Protein AF-A0ABD1FPG3-F1 (afdb_monomer)

Organism: Salvia divinorum (NCBI:txid28513)

pLDDT: mean 75.7, std 15.27, range [35.25, 91.75]

Radius of gyration: 33.5 Å; Cα contacts (8 Å, |Δi|>4): 120; chains: 1; bounding box: 78×53×78 Å

Solvent-accessible surface area (backbone atoms only — not comparable to full-atom values): 12429 Å² total; per-residue (Å²): 135,83,89,64,59,47,67,64,52,34,55,54,49,53,60,51,58,77,76,40,95,82,53,55,64,69,48,33,52,52,39,21,54,24,25,49,76,69,68,38,51,78,62,17,39,56,33,24,52,76,63,73,35,54,67,61,31,47,60,72,68,44,75,78,82,74,73,96,58,96,80,64,81,77,56,83,64,72,78,63,85,58,57,71,67,54,39,52,56,50,24,52,51,26,56,75,71,66,38,58,66,66,18,48,66,48,41,49,61,55,53,52,54,53,51,52,53,50,55,49,49,61,65,66,47,73,72,79,76,79,51,72,66,61,35,50,59,39,32,49,73,73,66,52,89,56,66,59,38,59,77,69,73,41,82,71,92,61,53,72,69,55,52,53,51,14,55,51,29,46,55,50,54,52,52,51,51,53,51,53,50,50,53,44,53,50,26,55,73,72,74,43,84,74,75,86,84,72,74,77,80,79,73,75,78,75,83,125

Structure (mmCIF, N/CA/C/O backbone):
data_AF-A0ABD1FPG3-F1
#
_entry.id   AF-A0ABD1FPG3-F1
#
loop_
_atom_site.group_PDB
_atom_site.id
_atom_site.type_symbol
_atom_site.label_atom_id
_atom_site.label_alt_id
_atom_site.label_comp_id
_atom_site.label_asym_id
_atom_site.label_entity_id
_atom_site.label_seq_id
_atom_site.pdbx_PDB_ins_code
_atom_site.Cartn_x
_atom_site.Cartn_y
_atom_site.Cartn_z
_atom_site.occupancy
_atom_site.B_iso_or_equiv
_atom_site.auth_seq_id
_atom_site.auth_comp_id
_atom_site.auth_asym_id
_atom_site.auth_atom_id
_atom_site.pdbx_PDB_model_num
ATOM 1 N N . MET A 1 1 ? 31.847 -10.948 -21.955 1.00 36.38 1 MET A N 1
ATOM 2 C CA . MET A 1 1 ? 31.349 -10.793 -20.570 1.00 36.38 1 MET A CA 1
ATOM 3 C C . MET A 1 1 ? 31.929 -9.502 -20.003 1.00 36.38 1 MET A C 1
ATOM 5 O O . MET A 1 1 ? 33.033 -9.521 -19.485 1.00 36.38 1 MET A O 1
ATOM 9 N N . SER A 1 2 ? 31.265 -8.357 -20.198 1.00 46.94 2 SER A N 1
ATOM 10 C CA . SER A 1 2 ? 31.684 -7.117 -19.530 1.00 46.94 2 SER A CA 1
ATOM 11 C C . SER A 1 2 ? 31.067 -7.140 -18.138 1.00 46.94 2 SER A C 1
ATOM 13 O O . SER A 1 2 ? 29.859 -6.962 -17.997 1.00 46.94 2 SER A O 1
ATOM 15 N N . VAL A 1 3 ? 31.877 -7.434 -17.122 1.00 55.09 3 VAL A N 1
ATOM 16 C CA . VAL A 1 3 ? 31.489 -7.285 -15.714 1.00 55.09 3 VAL A CA 1
ATOM 17 C C . VAL A 1 3 ? 31.571 -5.792 -15.387 1.00 55.09 3 VAL A C 1
ATOM 19 O O . VAL A 1 3 ? 32.454 -5.331 -14.675 1.00 55.09 3 VAL A O 1
ATOM 22 N N . GLY A 1 4 ? 30.715 -5.001 -16.031 1.00 62.06 4 GLY A N 1
ATOM 23 C CA . GLY A 1 4 ? 30.597 -3.577 -15.760 1.00 62.06 4 GLY A CA 1
ATOM 24 C C . GLY A 1 4 ? 29.812 -3.398 -14.473 1.00 62.06 4 GLY A C 1
ATOM 25 O O . GLY A 1 4 ? 28.702 -3.914 -14.364 1.00 62.06 4 GLY A O 1
ATOM 26 N N . HIS A 1 5 ? 30.375 -2.692 -13.495 1.00 80.94 5 HIS A N 1
ATOM 27 C CA . HIS A 1 5 ? 29.668 -2.339 -12.268 1.00 80.94 5 HIS A CA 1
ATOM 28 C C . HIS A 1 5 ? 28.387 -1.559 -12.626 1.00 80.94 5 HIS A C 1
ATOM 30 O O . HIS A 1 5 ? 28.485 -0.410 -13.068 1.00 80.94 5 HIS A O 1
ATOM 36 N N . PRO A 1 6 ? 27.182 -2.146 -12.458 1.00 81.69 6 PRO A N 1
ATOM 37 C CA . PRO A 1 6 ? 25.946 -1.539 -12.953 1.00 81.69 6 PRO A CA 1
ATOM 38 C C . PRO A 1 6 ? 25.631 -0.222 -12.239 1.00 81.69 6 PRO A C 1
ATOM 40 O O . PRO A 1 6 ? 25.015 0.653 -12.836 1.00 81.69 6 PRO A O 1
ATOM 43 N N . ALA A 1 7 ? 26.106 -0.064 -10.998 1.00 83.81 7 ALA A N 1
ATOM 44 C CA . ALA A 1 7 ? 26.016 1.176 -10.234 1.00 83.81 7 ALA A CA 1
ATOM 45 C C . ALA A 1 7 ? 26.824 2.311 -10.880 1.00 83.81 7 ALA A C 1
ATOM 47 O O . ALA A 1 7 ? 26.274 3.369 -11.155 1.00 83.81 7 ALA A O 1
ATOM 48 N N . SER A 1 8 ? 28.100 2.075 -11.196 1.00 86.31 8 SER A N 1
ATOM 49 C CA . SER A 1 8 ? 28.964 3.076 -11.836 1.00 86.31 8 SER A CA 1
ATOM 50 C C . SER A 1 8 ? 28.477 3.438 -13.241 1.00 86.31 8 SER A C 1
ATOM 52 O O . SER A 1 8 ? 28.488 4.606 -13.622 1.00 86.31 8 SER A O 1
ATOM 54 N N . ALA A 1 9 ? 28.003 2.442 -13.999 1.00 88.62 9 ALA A N 1
ATOM 55 C CA . ALA A 1 9 ? 27.410 2.663 -15.314 1.00 88.62 9 ALA A CA 1
ATOM 56 C C . ALA A 1 9 ? 26.119 3.492 -15.230 1.00 88.62 9 ALA A C 1
ATOM 58 O O . ALA A 1 9 ? 25.920 4.379 -16.054 1.00 88.62 9 ALA A O 1
ATOM 59 N N . LEU A 1 10 ? 25.273 3.245 -14.221 1.00 89.50 10 LEU A N 1
ATOM 60 C CA . LEU A 1 10 ? 24.060 4.030 -13.998 1.00 89.50 10 LEU A CA 1
ATOM 61 C C . LEU A 1 10 ? 24.390 5.504 -13.746 1.00 89.50 10 LEU A C 1
ATOM 63 O O . LEU A 1 10 ? 23.808 6.360 -14.401 1.00 89.50 10 LEU A O 1
ATOM 67 N N . THR A 1 11 ? 25.344 5.796 -12.856 1.00 89.88 11 THR A N 1
ATOM 68 C CA . THR A 1 11 ? 25.774 7.176 -12.580 1.00 89.88 11 THR A CA 1
ATOM 69 C C . THR A 1 11 ? 26.249 7.872 -13.853 1.00 89.88 11 THR A C 1
ATOM 71 O O . THR A 1 11 ? 25.856 9.001 -14.118 1.00 89.88 11 THR A O 1
ATOM 74 N N . TYR A 1 12 ? 27.047 7.183 -14.673 1.00 88.19 12 TYR A N 1
ATOM 75 C CA . TYR A 1 12 ? 27.518 7.723 -15.947 1.00 88.19 12 TYR A CA 1
ATOM 76 C C . TYR A 1 12 ? 26.376 8.023 -16.924 1.00 88.19 12 TYR A C 1
ATOM 78 O O . TYR A 1 12 ? 26.346 9.093 -17.521 1.00 88.19 12 TYR A O 1
ATOM 86 N N . TYR A 1 13 ? 25.418 7.107 -17.074 1.00 88.56 13 TYR A N 1
ATOM 87 C CA . TYR A 1 13 ? 24.293 7.315 -17.983 1.00 88.56 13 TYR A CA 1
ATOM 88 C C . TYR A 1 13 ? 23.330 8.411 -17.516 1.00 88.56 13 TYR A C 1
ATOM 90 O O . TYR A 1 13 ? 22.805 9.121 -18.364 1.00 88.56 13 TYR A O 1
ATOM 98 N N . LEU A 1 14 ? 23.130 8.575 -16.206 1.00 88.25 14 LEU A N 1
ATOM 99 C CA . LEU A 1 14 ? 22.316 9.665 -15.661 1.00 88.25 14 LEU A CA 1
ATOM 100 C C . LEU A 1 14 ? 22.973 11.033 -15.888 1.00 88.25 14 LEU A C 1
ATOM 102 O O . LEU A 1 14 ? 22.287 11.958 -16.297 1.00 88.25 14 LEU A O 1
ATOM 106 N N . MET A 1 15 ? 24.299 11.148 -15.726 1.00 86.75 15 MET A N 1
ATOM 107 C CA . MET A 1 15 ? 25.016 12.389 -16.068 1.00 86.75 15 MET A CA 1
ATOM 108 C C . MET A 1 15 ? 24.839 12.758 -17.548 1.00 86.75 15 MET A C 1
ATOM 110 O O . MET A 1 15 ? 24.647 13.917 -17.883 1.00 86.75 15 MET A O 1
ATOM 114 N N . LEU A 1 16 ? 24.845 11.765 -18.443 1.00 84.12 16 LEU A N 1
ATOM 115 C CA . LEU A 1 16 ? 24.611 11.997 -19.871 1.00 84.12 16 LEU A CA 1
ATOM 116 C C . LEU A 1 16 ? 23.158 12.361 -20.218 1.00 84.12 16 LEU A C 1
ATOM 118 O O . LEU A 1 16 ? 22.933 12.930 -21.284 1.00 84.12 16 LEU A O 1
ATOM 122 N N . GLU A 1 17 ? 22.181 12.006 -19.376 1.00 83.81 17 GLU A N 1
ATOM 123 C CA . GLU A 1 17 ? 20.766 12.354 -19.585 1.00 83.81 17 GLU A CA 1
ATOM 124 C C . GLU A 1 17 ? 20.528 13.851 -19.346 1.00 83.81 17 GLU A C 1
ATOM 126 O O . GLU A 1 17 ? 19.711 14.453 -20.036 1.00 83.81 17 GLU A O 1
ATOM 131 N N . GLU A 1 18 ? 21.273 14.461 -18.419 1.00 75.50 18 GLU A N 1
ATOM 132 C CA . GLU A 1 18 ? 21.172 15.891 -18.097 1.00 75.50 18 GLU A CA 1
ATOM 133 C C . GLU A 1 18 ? 21.721 16.795 -19.217 1.00 75.50 18 GLU A C 1
ATOM 135 O O . GLU A 1 18 ? 21.227 17.906 -19.408 1.00 75.50 18 GLU A O 1
ATOM 140 N N . ASP A 1 19 ? 22.693 16.309 -19.998 1.00 69.88 19 ASP A N 1
ATOM 141 C CA . ASP A 1 19 ? 23.446 17.121 -20.964 1.00 69.88 19 ASP A CA 1
ATOM 142 C C . ASP A 1 19 ? 22.923 17.063 -22.418 1.00 69.88 19 ASP A C 1
ATOM 144 O O . ASP A 1 19 ? 23.323 17.883 -23.250 1.00 69.88 19 ASP A O 1
ATOM 148 N N . LEU A 1 20 ? 22.071 16.094 -22.791 1.00 59.44 20 LEU A N 1
ATOM 149 C CA . LEU A 1 20 ? 21.795 15.780 -24.205 1.00 59.44 20 LEU A CA 1
ATOM 150 C C . LEU A 1 20 ? 20.334 15.397 -24.498 1.00 59.44 20 LEU A C 1
ATOM 152 O O . LEU A 1 20 ? 19.929 14.262 -24.284 1.00 59.44 20 LEU A O 1
ATOM 156 N N . GLU A 1 21 ? 19.608 16.260 -25.218 1.00 64.25 21 GLU A N 1
ATOM 157 C CA . GLU A 1 21 ? 18.298 15.935 -25.828 1.00 64.25 21 GLU A CA 1
ATOM 158 C C . GLU A 1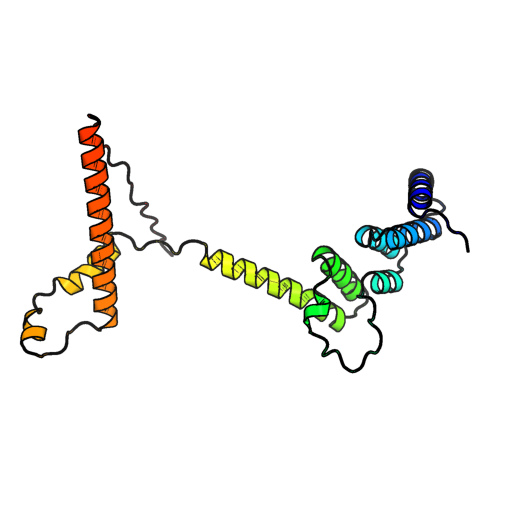 21 ? 18.384 14.928 -27.003 1.00 64.25 21 GLU A C 1
ATOM 160 O O . GLU A 1 21 ? 17.367 14.547 -27.585 1.00 64.25 21 GLU A O 1
ATOM 165 N N . LYS A 1 22 ? 19.593 14.517 -27.416 1.00 57.56 22 LYS A N 1
ATOM 166 C CA . LYS A 1 22 ? 19.847 13.887 -28.729 1.00 57.56 22 LYS A CA 1
ATOM 167 C C . LYS A 1 22 ? 20.002 12.358 -28.705 1.00 57.56 22 LYS A C 1
ATOM 169 O O . LYS A 1 22 ? 19.929 11.736 -29.762 1.00 57.56 22 LYS A O 1
ATOM 174 N N . TYR A 1 23 ? 20.194 11.738 -27.536 1.00 58.34 23 TYR A N 1
ATOM 175 C CA . TYR A 1 23 ? 20.428 10.284 -27.394 1.00 58.34 23 TYR A CA 1
ATOM 176 C C . TYR A 1 23 ? 19.391 9.568 -26.524 1.00 58.34 23 TYR A C 1
ATOM 178 O O . TYR A 1 23 ? 19.655 8.480 -26.007 1.00 58.34 23 TYR A O 1
ATOM 186 N N . ASN A 1 24 ? 18.200 10.151 -26.407 1.00 71.25 24 ASN A N 1
ATOM 187 C CA . ASN A 1 24 ? 17.191 9.759 -25.424 1.00 71.25 24 ASN A CA 1
ATOM 188 C C . ASN A 1 24 ? 16.885 8.257 -25.482 1.00 71.25 24 ASN A C 1
ATOM 190 O O . ASN A 1 24 ? 16.952 7.579 -24.463 1.00 71.25 24 ASN A O 1
ATOM 194 N N . GLY A 1 25 ? 16.701 7.701 -26.684 1.00 79.81 25 GLY A N 1
ATOM 195 C CA . GLY A 1 25 ? 16.184 6.342 -26.798 1.00 79.81 25 GLY A CA 1
ATOM 196 C C . GLY A 1 25 ? 17.105 5.227 -26.294 1.00 79.81 25 GLY A C 1
ATOM 197 O O . GLY A 1 25 ? 16.785 4.403 -25.430 1.00 79.81 25 GLY A O 1
ATOM 198 N N . TYR A 1 26 ? 18.324 5.214 -26.830 1.00 83.88 26 TYR A N 1
ATOM 199 C CA . TYR A 1 26 ? 19.334 4.224 -26.462 1.00 83.88 26 TYR A CA 1
ATOM 200 C C . TYR A 1 26 ? 19.859 4.438 -25.036 1.00 83.88 26 TYR A C 1
ATOM 202 O O . TYR A 1 26 ? 20.141 3.460 -24.335 1.00 83.88 26 TYR A O 1
ATOM 210 N N . LEU A 1 27 ? 19.968 5.697 -24.597 1.00 87.25 27 LEU A N 1
ATOM 211 C CA . LEU A 1 27 ? 20.416 6.040 -23.252 1.00 87.25 27 LEU A CA 1
ATOM 212 C C . LEU A 1 27 ? 19.404 5.576 -22.198 1.00 87.25 27 LEU A C 1
ATOM 214 O O . LEU A 1 27 ? 19.789 4.843 -21.286 1.00 87.25 27 LEU A O 1
ATOM 218 N N . HIS A 1 28 ? 18.111 5.874 -22.372 1.00 87.56 28 HIS A N 1
ATOM 219 C CA . HIS A 1 28 ? 17.052 5.398 -21.477 1.00 87.56 28 HIS A CA 1
ATOM 220 C C . HIS A 1 28 ? 17.031 3.871 -21.372 1.00 87.56 28 HIS A C 1
ATOM 222 O O . HIS A 1 28 ? 16.894 3.327 -20.277 1.00 87.56 28 HIS A O 1
ATOM 228 N N . LEU A 1 29 ? 17.250 3.152 -22.479 1.00 86.69 29 LEU A N 1
ATOM 229 C CA . LEU A 1 29 ? 17.345 1.692 -22.448 1.00 86.69 29 LEU A CA 1
ATOM 230 C C . LEU A 1 29 ? 18.522 1.196 -21.593 1.00 86.69 29 LEU A C 1
ATOM 232 O O . LEU A 1 29 ? 18.408 0.190 -20.884 1.00 86.69 29 LEU A O 1
ATOM 236 N N . LYS A 1 30 ? 19.676 1.863 -21.673 1.00 88.50 30 LYS A N 1
ATOM 237 C CA . LYS A 1 30 ? 20.852 1.518 -20.865 1.00 88.50 30 LYS A CA 1
ATOM 238 C C . LYS A 1 30 ? 20.616 1.809 -19.387 1.00 88.50 30 LYS A C 1
ATOM 240 O O . LYS A 1 30 ? 20.905 0.936 -18.568 1.00 88.50 30 LYS A O 1
ATOM 245 N N . ILE A 1 31 ? 20.009 2.952 -19.071 1.00 89.50 31 ILE A N 1
ATOM 246 C CA . ILE A 1 31 ? 19.587 3.313 -17.712 1.00 89.50 31 ILE A CA 1
ATOM 247 C C . ILE A 1 31 ? 18.621 2.255 -17.165 1.00 89.50 31 ILE A C 1
ATOM 249 O O . ILE A 1 31 ? 18.877 1.679 -16.108 1.00 89.50 31 ILE A O 1
ATOM 253 N N . ALA A 1 32 ? 17.580 1.898 -17.924 1.00 89.00 32 ALA A N 1
ATOM 254 C CA . ALA A 1 32 ? 16.589 0.903 -17.522 1.00 89.00 32 ALA A CA 1
ATOM 255 C C . ALA A 1 32 ? 17.228 -0.457 -17.191 1.00 89.00 32 ALA A C 1
ATOM 257 O O . ALA A 1 32 ? 16.937 -1.054 -16.154 1.00 89.00 32 ALA A O 1
ATOM 258 N N . ARG A 1 33 ? 18.156 -0.937 -18.029 1.00 87.81 33 ARG A N 1
ATOM 259 C CA . ARG A 1 33 ? 18.890 -2.198 -17.804 1.00 87.81 33 ARG A CA 1
ATOM 260 C C . ARG A 1 33 ? 19.782 -2.153 -16.560 1.00 87.81 33 ARG A C 1
ATOM 262 O O . ARG A 1 33 ? 19.866 -3.149 -15.832 1.00 87.81 33 ARG A O 1
ATOM 269 N N . CYS A 1 34 ? 20.414 -1.013 -16.289 1.00 89.75 34 CYS A N 1
ATOM 270 C CA . CYS A 1 34 ? 21.171 -0.801 -15.058 1.00 89.75 34 CYS A CA 1
ATOM 271 C C . CYS A 1 34 ? 20.248 -0.808 -13.828 1.00 89.75 34 CYS A C 1
ATOM 273 O O . CYS A 1 34 ? 20.530 -1.532 -12.873 1.00 89.75 34 CYS A O 1
ATOM 275 N N . CYS A 1 35 ? 19.109 -0.108 -13.870 1.00 88.75 35 CYS A N 1
ATOM 276 C CA . CYS A 1 35 ? 18.110 -0.113 -12.795 1.00 88.75 35 CYS A CA 1
ATOM 277 C C . CYS A 1 35 ? 17.571 -1.527 -12.508 1.00 88.75 35 CYS A C 1
ATOM 279 O O . CYS A 1 35 ? 17.445 -1.911 -11.344 1.00 88.75 35 CYS A O 1
ATOM 281 N N . VAL A 1 36 ? 17.321 -2.342 -13.544 1.00 86.31 36 VAL A N 1
ATOM 282 C CA . VAL A 1 36 ? 16.929 -3.757 -13.381 1.00 86.31 36 VAL A CA 1
ATOM 283 C C . VAL A 1 36 ? 18.017 -4.551 -12.656 1.00 86.31 36 VAL A C 1
ATOM 285 O O . VAL A 1 36 ? 17.720 -5.250 -11.686 1.00 86.31 36 VAL A O 1
ATOM 288 N N . SER A 1 37 ? 19.278 -4.399 -13.073 1.00 85.00 37 SER A N 1
ATOM 289 C CA . SER A 1 37 ? 20.432 -5.068 -12.450 1.00 85.00 37 SER A CA 1
ATOM 290 C C . SER A 1 37 ? 20.613 -4.679 -10.976 1.00 85.00 37 SER A C 1
ATOM 292 O O . SER A 1 37 ? 21.009 -5.505 -10.157 1.00 85.00 37 SER A O 1
ATOM 294 N N . LEU A 1 38 ? 20.268 -3.438 -10.618 1.00 86.81 38 LEU A N 1
ATOM 295 C CA . LEU A 1 38 ? 20.315 -2.909 -9.250 1.00 86.81 38 LEU A CA 1
ATOM 296 C C . LEU A 1 38 ? 19.043 -3.189 -8.432 1.00 86.81 38 LEU A C 1
ATOM 298 O O . LEU A 1 38 ? 18.906 -2.681 -7.321 1.00 86.81 38 LEU A O 1
ATOM 302 N N . LYS A 1 39 ? 18.105 -3.990 -8.957 1.00 83.12 39 LYS A N 1
ATOM 303 C CA . LYS A 1 39 ? 16.793 -4.285 -8.346 1.00 83.12 39 LYS A CA 1
ATOM 304 C C . LYS A 1 39 ? 15.905 -3.046 -8.127 1.00 83.12 39 LYS A C 1
ATOM 306 O O . LYS A 1 39 ? 14.890 -3.132 -7.438 1.00 83.12 39 LYS A O 1
ATOM 311 N N . GLN A 1 40 ? 16.215 -1.920 -8.768 1.00 84.19 40 GLN A N 1
ATOM 312 C CA . GLN A 1 40 ? 15.431 -0.681 -8.750 1.00 84.19 40 GLN A CA 1
ATOM 313 C C . GLN A 1 40 ? 14.329 -0.733 -9.819 1.00 84.19 40 GLN A C 1
ATOM 315 O O . GLN A 1 40 ? 14.325 0.015 -10.798 1.00 84.19 40 GLN A O 1
ATOM 320 N N . ARG A 1 41 ? 13.385 -1.667 -9.648 1.00 81.50 41 ARG A N 1
ATOM 321 C CA . ARG A 1 41 ? 12.345 -1.945 -10.654 1.00 81.50 41 ARG A CA 1
ATOM 322 C C . ARG A 1 41 ? 11.463 -0.730 -10.937 1.00 81.50 41 ARG A C 1
ATOM 324 O O . ARG A 1 41 ? 11.141 -0.487 -12.089 1.00 81.50 41 ARG A O 1
ATOM 331 N N . GLU A 1 42 ? 11.115 0.054 -9.916 1.00 81.94 42 GLU A N 1
ATOM 332 C CA . GLU A 1 42 ? 10.224 1.215 -10.073 1.00 81.94 42 GLU A CA 1
ATOM 333 C C . GLU A 1 42 ? 10.775 2.269 -11.042 1.00 81.94 42 GLU A C 1
ATOM 335 O O . GLU A 1 42 ? 10.015 2.805 -11.850 1.00 81.94 42 GLU A O 1
ATOM 340 N N . GLN A 1 43 ? 12.086 2.515 -10.979 1.00 84.88 43 GLN A N 1
ATOM 341 C CA . GLN A 1 43 ? 12.788 3.460 -11.843 1.00 84.88 43 GLN A CA 1
ATOM 342 C C . GLN A 1 43 ? 12.976 2.886 -13.252 1.00 84.88 43 GLN A C 1
ATOM 344 O O . GLN A 1 43 ? 12.753 3.582 -14.237 1.00 84.88 43 GLN A O 1
ATOM 349 N N . ALA A 1 44 ? 13.280 1.588 -13.369 1.00 86.06 4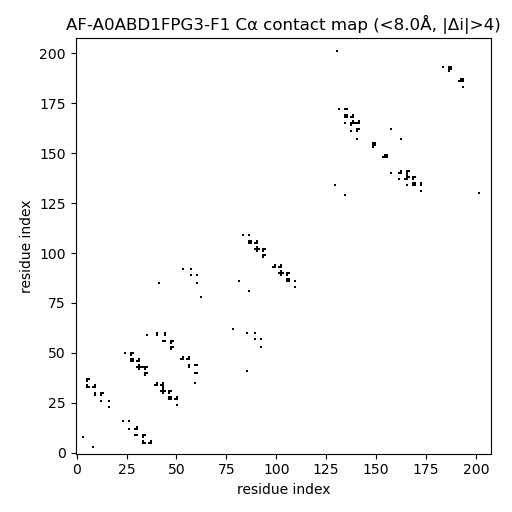4 ALA A N 1
ATOM 350 C CA . ALA A 1 44 ? 13.400 0.923 -14.667 1.00 86.06 44 ALA A CA 1
ATOM 351 C C . ALA A 1 44 ? 12.123 1.046 -15.522 1.00 86.06 44 ALA A C 1
ATOM 353 O O . ALA A 1 44 ? 12.213 1.263 -16.728 1.00 86.06 44 ALA A O 1
ATOM 354 N N . ILE A 1 45 ? 10.940 0.945 -14.903 1.00 83.25 45 ILE A N 1
ATOM 355 C CA . ILE A 1 45 ? 9.644 1.053 -15.600 1.00 83.25 45 ILE A CA 1
ATOM 356 C C . ILE A 1 45 ? 9.480 2.414 -16.271 1.00 83.25 45 ILE A C 1
ATOM 358 O O . ILE A 1 45 ? 8.951 2.488 -17.376 1.00 83.25 45 ILE A O 1
ATOM 362 N N . GLU A 1 46 ? 9.894 3.494 -15.607 1.00 84.62 46 GLU A N 1
ATOM 363 C CA . GLU A 1 46 ? 9.725 4.848 -16.142 1.00 84.62 46 GLU A CA 1
ATOM 364 C C . GLU A 1 46 ? 10.519 5.020 -17.430 1.00 84.62 46 GLU A C 1
ATOM 366 O O . GLU A 1 46 ? 9.983 5.517 -18.418 1.00 84.62 46 GLU A O 1
ATOM 371 N N . TYR A 1 47 ? 11.748 4.507 -17.454 1.00 86.94 47 TYR A N 1
ATOM 372 C CA . TYR A 1 47 ? 12.581 4.515 -18.649 1.00 86.94 47 TYR A CA 1
ATOM 373 C C . TYR A 1 47 ? 12.053 3.593 -19.753 1.00 86.94 47 TYR A C 1
ATOM 375 O O . TYR A 1 47 ? 12.021 4.010 -20.905 1.00 86.94 47 TYR A O 1
ATOM 383 N N . TYR A 1 48 ? 11.562 2.386 -19.442 1.00 85.81 48 TYR A N 1
ATOM 384 C CA . TYR A 1 48 ? 10.938 1.531 -20.465 1.00 85.81 48 TYR A CA 1
ATOM 385 C C . TYR A 1 48 ? 9.673 2.159 -21.065 1.00 85.81 48 TYR A C 1
ATOM 387 O O . TYR A 1 48 ? 9.459 2.073 -22.272 1.00 85.81 48 TYR A O 1
ATOM 395 N N . LYS A 1 49 ? 8.870 2.849 -20.248 1.00 82.31 49 LYS A N 1
ATOM 396 C CA . LYS A 1 49 ? 7.671 3.552 -20.711 1.00 82.31 49 LYS A CA 1
ATOM 397 C C . LYS A 1 49 ? 8.004 4.753 -21.600 1.00 82.31 49 LYS A C 1
ATOM 399 O O . LYS A 1 49 ? 7.331 4.946 -22.608 1.00 82.31 49 LYS A O 1
ATOM 404 N N . LYS A 1 50 ? 9.030 5.546 -21.252 1.00 83.44 50 LYS A N 1
ATOM 405 C CA . LYS A 1 50 ? 9.516 6.659 -22.096 1.00 83.44 50 LYS A CA 1
ATOM 406 C C . LYS A 1 50 ? 9.855 6.179 -23.516 1.00 83.44 50 LYS A C 1
ATOM 408 O O . LYS A 1 50 ? 9.594 6.894 -24.474 1.00 83.44 50 LYS A O 1
ATOM 413 N N . GLU A 1 51 ? 10.349 4.948 -23.638 1.00 80.19 51 GLU A N 1
ATOM 414 C CA . GLU A 1 51 ? 10.726 4.315 -24.907 1.00 80.19 51 GLU A CA 1
ATOM 415 C C . GLU A 1 51 ? 9.590 3.581 -25.638 1.00 80.19 51 GLU A C 1
ATOM 417 O O . GLU A 1 51 ? 9.831 2.965 -26.674 1.00 80.19 51 GLU A O 1
ATOM 422 N N . GLY A 1 52 ? 8.362 3.578 -25.104 1.00 79.69 52 GLY A N 1
ATOM 423 C CA . GLY A 1 52 ? 7.257 2.779 -25.657 1.00 79.69 52 GLY A CA 1
ATOM 424 C C . GLY A 1 52 ? 7.485 1.262 -25.565 1.00 79.69 52 GLY A C 1
ATOM 425 O O . GLY A 1 52 ? 6.836 0.482 -26.259 1.00 79.69 52 GLY A O 1
ATOM 426 N N . ARG A 1 53 ? 8.418 0.830 -24.710 1.00 83.19 53 ARG A N 1
ATOM 427 C CA . ARG A 1 53 ? 8.856 -0.559 -24.518 1.00 83.19 53 ARG A CA 1
ATOM 428 C C . ARG A 1 53 ? 8.063 -1.245 -23.417 1.00 83.19 53 ARG A C 1
ATOM 430 O O . ARG A 1 53 ? 8.588 -1.722 -22.409 1.00 83.19 53 ARG A O 1
ATOM 437 N N . ASP A 1 54 ? 6.753 -1.258 -23.619 1.00 81.50 54 ASP A N 1
ATOM 438 C CA . ASP A 1 54 ? 5.798 -1.766 -22.642 1.00 81.50 54 ASP A CA 1
ATOM 439 C C . ASP A 1 54 ? 5.953 -3.279 -22.405 1.00 81.50 54 ASP A C 1
ATOM 441 O O . ASP A 1 54 ? 5.660 -3.750 -21.312 1.00 81.50 54 ASP A O 1
ATOM 445 N N . ASP A 1 55 ? 6.409 -4.062 -23.391 1.00 82.94 55 ASP A N 1
ATOM 446 C CA . ASP A 1 55 ? 6.629 -5.512 -23.231 1.00 82.94 55 ASP A CA 1
ATOM 447 C C . ASP A 1 55 ? 7.814 -5.816 -22.311 1.00 82.94 55 ASP A C 1
ATOM 449 O O . ASP A 1 55 ? 7.727 -6.679 -21.436 1.00 82.94 55 ASP A O 1
ATOM 453 N N . GLU A 1 56 ? 8.906 -5.057 -22.429 1.00 83.19 56 GLU A N 1
ATOM 454 C CA . GLU A 1 56 ? 10.026 -5.163 -21.496 1.00 83.19 56 GLU A CA 1
ATOM 455 C C . GLU A 1 56 ? 9.658 -4.639 -20.108 1.00 83.19 56 GLU A C 1
ATOM 457 O O . GLU A 1 56 ? 10.073 -5.229 -19.108 1.00 83.19 56 GLU A O 1
ATOM 462 N N . ALA A 1 57 ? 8.835 -3.587 -20.028 1.00 82.88 57 ALA A N 1
ATOM 463 C CA . ALA A 1 57 ? 8.284 -3.124 -18.760 1.00 82.88 57 ALA A CA 1
ATOM 464 C C . ALA A 1 57 ? 7.446 -4.224 -18.090 1.00 82.88 57 ALA A C 1
ATOM 466 O O . ALA A 1 57 ? 7.652 -4.507 -16.911 1.00 82.88 57 ALA A O 1
ATOM 467 N N . ILE A 1 58 ? 6.561 -4.896 -18.837 1.00 82.69 58 ILE A N 1
ATOM 468 C CA . ILE A 1 58 ? 5.775 -6.034 -18.342 1.00 82.69 58 ILE A CA 1
ATOM 469 C C . ILE A 1 58 ? 6.694 -7.182 -17.918 1.00 82.69 58 ILE A C 1
ATOM 471 O O . ILE A 1 58 ? 6.477 -7.745 -16.851 1.00 82.69 58 ILE A O 1
ATOM 475 N N . SER A 1 59 ? 7.740 -7.509 -18.681 1.00 84.25 59 SER A N 1
ATOM 476 C CA . SER A 1 59 ? 8.686 -8.580 -18.333 1.00 84.25 59 SER A CA 1
ATOM 477 C C . SER A 1 59 ? 9.441 -8.299 -17.025 1.00 84.25 59 SER A C 1
ATOM 479 O O . SER A 1 59 ? 9.598 -9.191 -16.196 1.00 84.25 59 SER A O 1
ATOM 481 N N . VAL A 1 60 ? 9.851 -7.048 -16.792 1.00 78.44 60 VAL A N 1
ATOM 482 C CA . VAL A 1 60 ? 10.511 -6.618 -15.543 1.00 78.44 60 VAL A CA 1
ATOM 483 C C . VAL A 1 60 ? 9.543 -6.592 -14.356 1.00 78.44 60 VAL A C 1
ATOM 485 O O . VAL A 1 60 ? 9.951 -6.786 -13.202 1.00 78.44 60 VAL A O 1
ATOM 488 N N . LEU A 1 61 ? 8.270 -6.307 -14.632 1.00 72.56 61 LEU A N 1
ATOM 489 C CA . LEU A 1 61 ? 7.214 -6.189 -13.635 1.00 72.56 61 LEU A CA 1
ATOM 490 C C . LEU A 1 61 ? 6.556 -7.507 -13.269 1.00 72.56 61 LEU A C 1
ATOM 492 O O . LEU A 1 61 ? 6.086 -7.644 -12.142 1.00 72.56 61 LEU A O 1
ATOM 496 N N . SER A 1 62 ? 6.515 -8.445 -14.207 1.00 68.62 62 SER A N 1
ATOM 497 C CA . SER A 1 62 ? 5.942 -9.759 -13.988 1.00 68.62 62 SER A CA 1
ATOM 498 C C . SER A 1 62 ? 6.813 -10.521 -12.990 1.00 68.62 62 SER A C 1
ATOM 500 O O . SER A 1 62 ? 8.043 -10.365 -12.982 1.00 68.62 62 SER A O 1
ATOM 502 N N . PRO A 1 63 ? 6.205 -11.328 -12.110 1.00 60.72 63 PRO A N 1
ATOM 503 C CA . PRO A 1 63 ? 6.980 -12.223 -11.274 1.00 60.72 63 PRO A CA 1
ATOM 504 C C . PRO A 1 63 ? 7.885 -13.080 -12.172 1.00 60.72 63 PRO A C 1
ATOM 506 O O . PRO A 1 63 ? 7.472 -13.425 -13.284 1.00 60.72 63 PRO A O 1
ATOM 509 N N . PRO A 1 64 ? 9.112 -13.419 -11.730 1.00 58.97 64 PRO A N 1
ATOM 510 C CA . PRO A 1 64 ? 9.904 -14.419 -12.430 1.00 58.97 64 PRO A CA 1
ATOM 511 C C . PRO A 1 64 ? 9.021 -15.652 -12.576 1.00 58.97 64 PRO A C 1
ATOM 513 O O . PRO A 1 64 ? 8.471 -16.113 -11.575 1.00 58.97 64 PRO A O 1
ATOM 516 N N . VAL A 1 65 ? 8.833 -16.125 -13.807 1.00 51.16 65 VAL A N 1
ATOM 517 C CA . VAL A 1 65 ? 8.181 -17.408 -14.058 1.00 51.16 65 VAL A CA 1
ATOM 518 C C . VAL A 1 65 ? 9.029 -18.431 -13.316 1.00 51.16 65 VAL A C 1
ATOM 520 O O . VAL A 1 65 ? 10.156 -18.720 -13.717 1.00 51.16 65 VAL A O 1
ATOM 523 N N . GLU A 1 66 ? 8.560 -18.857 -12.148 1.00 45.50 66 GLU A N 1
ATOM 524 C CA . GLU A 1 66 ? 9.193 -19.949 -11.441 1.00 45.50 66 GLU A CA 1
ATOM 525 C C . GLU A 1 66 ? 9.022 -21.187 -12.316 1.00 45.50 66 GLU A C 1
ATOM 527 O O . GLU A 1 66 ? 7.920 -21.502 -12.759 1.00 45.50 66 GLU A O 1
ATOM 532 N N . SER A 1 67 ? 10.170 -21.787 -12.607 1.00 44.97 67 SER A N 1
ATOM 533 C CA . SER A 1 67 ? 10.397 -23.115 -13.159 1.00 44.97 67 SER A CA 1
ATOM 534 C C . SER A 1 67 ? 9.239 -24.093 -12.974 1.00 44.97 67 SER A C 1
ATOM 536 O O . SER A 1 67 ? 8.689 -24.208 -11.879 1.00 44.97 67 SER A O 1
ATOM 538 N N . ASP A 1 68 ? 8.973 -24.848 -14.039 1.00 39.12 68 ASP A N 1
ATOM 539 C CA . ASP A 1 68 ? 8.095 -26.014 -14.103 1.00 39.12 68 ASP A CA 1
ATOM 540 C C . ASP A 1 68 ? 8.509 -27.098 -13.086 1.00 39.12 68 ASP A C 1
ATOM 542 O O . ASP A 1 68 ? 9.134 -28.098 -13.432 1.00 39.12 68 ASP A O 1
ATOM 546 N N . ASP A 1 69 ? 8.180 -26.896 -11.812 1.00 49.22 69 ASP A N 1
ATOM 547 C CA . ASP A 1 69 ? 8.252 -27.915 -10.768 1.00 49.22 69 ASP A CA 1
ATOM 548 C C . ASP A 1 69 ? 6.817 -28.407 -10.502 1.00 49.22 69 ASP A C 1
ATOM 550 O O . ASP A 1 69 ? 6.009 -27.676 -9.914 1.00 49.22 69 ASP A O 1
ATOM 554 N N . PRO A 1 70 ? 6.441 -29.613 -10.968 1.00 49.81 70 PRO A N 1
ATOM 555 C CA . PRO A 1 70 ? 5.042 -30.032 -11.058 1.00 49.81 70 PRO A CA 1
ATOM 556 C C . PRO A 1 70 ? 4.367 -30.365 -9.715 1.00 49.81 70 PRO A C 1
ATOM 558 O O . PRO A 1 70 ? 3.222 -30.810 -9.731 1.00 49.81 70 PRO A O 1
ATOM 561 N N . ASP A 1 71 ? 5.014 -30.142 -8.563 1.00 46.47 71 ASP A N 1
ATOM 562 C CA . ASP A 1 71 ? 4.448 -30.501 -7.248 1.00 46.47 71 ASP A CA 1
ATOM 563 C C . ASP A 1 71 ? 4.264 -29.329 -6.266 1.00 46.47 71 ASP A C 1
ATOM 565 O O . ASP A 1 71 ? 3.828 -29.492 -5.125 1.00 46.47 71 ASP A O 1
ATOM 569 N N . SER A 1 72 ? 4.509 -28.092 -6.698 1.00 45.22 72 SER A N 1
ATOM 570 C CA . SER A 1 72 ? 4.108 -26.932 -5.903 1.00 45.22 72 SER A CA 1
ATOM 571 C C . SER A 1 72 ? 2.700 -26.513 -6.288 1.00 45.22 72 SER A C 1
ATOM 573 O O . SER A 1 72 ? 2.514 -25.791 -7.264 1.00 45.22 72 SER A O 1
ATOM 575 N N . LYS A 1 73 ? 1.701 -26.911 -5.485 1.00 47.47 73 LYS A N 1
ATOM 576 C CA . LYS A 1 73 ? 0.393 -26.235 -5.439 1.00 47.47 73 LYS A CA 1
ATOM 577 C C . LYS A 1 73 ? 0.668 -24.737 -5.405 1.00 47.47 73 LYS A C 1
ATOM 579 O O . LYS A 1 73 ? 1.114 -24.218 -4.381 1.00 47.47 73 LYS A O 1
ATOM 584 N N . SER A 1 74 ? 0.481 -24.071 -6.540 1.00 46.22 74 SER A N 1
ATOM 585 C CA . SER A 1 74 ? 0.748 -22.652 -6.692 1.00 46.22 74 SER A CA 1
ATOM 586 C C . SER A 1 74 ? -0.210 -21.927 -5.761 1.00 46.22 74 SER A C 1
ATOM 588 O O . SER A 1 74 ? -1.384 -21.741 -6.082 1.00 46.22 74 SER A O 1
ATOM 590 N N . ASP A 1 75 ? 0.263 -21.602 -4.560 1.00 46.88 75 ASP A N 1
ATOM 591 C CA . ASP A 1 75 ? -0.499 -20.815 -3.609 1.00 46.88 75 ASP A CA 1
ATOM 592 C C . ASP A 1 75 ? -0.847 -19.512 -4.344 1.00 46.88 75 ASP A C 1
ATOM 594 O O . ASP A 1 75 ? 0.076 -18.805 -4.771 1.00 46.88 75 ASP A O 1
ATOM 598 N N . PRO A 1 76 ? -2.133 -19.153 -4.526 1.00 49.97 76 PRO A N 1
ATOM 599 C CA . PRO A 1 76 ? -2.528 -17.896 -5.175 1.00 49.97 76 PRO A CA 1
ATOM 600 C C . PRO A 1 76 ? -1.932 -16.660 -4.471 1.00 49.97 76 PRO A C 1
ATOM 602 O O . PRO A 1 76 ? -1.999 -15.535 -4.962 1.00 49.97 76 PRO A O 1
ATOM 605 N N . ARG A 1 77 ? -1.288 -16.870 -3.317 1.00 42.53 77 ARG A N 1
ATOM 606 C CA . ARG A 1 77 ? -0.473 -15.913 -2.577 1.00 42.53 77 ARG A CA 1
ATOM 607 C C . ARG A 1 77 ? 0.892 -15.597 -3.207 1.00 42.53 77 ARG A C 1
ATOM 609 O O . ARG A 1 77 ? 1.463 -14.591 -2.799 1.00 42.53 77 ARG A O 1
ATOM 616 N N . LYS A 1 78 ? 1.416 -16.340 -4.194 1.00 48.88 78 LYS A N 1
ATOM 617 C CA . LYS A 1 78 ? 2.708 -16.010 -4.852 1.00 48.88 78 LYS A CA 1
ATOM 618 C C . LYS A 1 78 ? 2.664 -14.725 -5.698 1.00 48.88 78 LYS A C 1
ATOM 620 O O . LYS A 1 78 ? 3.684 -14.063 -5.859 1.00 48.88 78 LYS A O 1
ATOM 625 N N . LEU A 1 79 ? 1.473 -14.272 -6.105 1.00 50.16 79 LEU A N 1
ATOM 626 C CA . LEU A 1 79 ? 1.240 -12.956 -6.731 1.00 50.16 79 LEU A CA 1
ATOM 627 C C . LEU A 1 79 ? 1.327 -11.770 -5.738 1.00 50.16 79 LEU A C 1
ATOM 629 O O . LEU A 1 79 ? 1.159 -10.606 -6.118 1.00 50.16 79 LEU A O 1
ATOM 633 N N . ARG A 1 80 ? 1.569 -12.021 -4.440 1.00 51.44 80 ARG A N 1
ATOM 634 C CA . ARG A 1 80 ? 1.562 -10.977 -3.396 1.00 51.44 80 ARG A CA 1
ATOM 635 C C . ARG A 1 80 ? 2.819 -10.106 -3.343 1.00 51.44 80 ARG A C 1
ATOM 637 O O . ARG A 1 80 ? 2.792 -9.086 -2.663 1.00 51.44 80 ARG A O 1
ATOM 644 N N . HIS A 1 81 ? 3.895 -10.441 -4.051 1.00 51.88 81 HIS A N 1
ATOM 645 C CA . HIS A 1 81 ? 5.216 -9.833 -3.823 1.00 51.88 81 HIS A CA 1
ATOM 646 C C . HIS A 1 81 ? 5.538 -8.583 -4.663 1.00 51.88 81 HIS A C 1
ATOM 648 O O . HIS A 1 81 ? 6.705 -8.293 -4.931 1.00 51.88 81 HIS A O 1
ATOM 654 N N . HIS A 1 82 ? 4.534 -7.799 -5.058 1.00 61.78 82 HIS A N 1
ATOM 655 C CA . HIS A 1 82 ? 4.755 -6.501 -5.703 1.00 61.78 82 HIS A CA 1
ATOM 656 C C . HIS A 1 82 ? 4.134 -5.380 -4.876 1.00 61.78 82 HIS A C 1
ATOM 658 O O . HIS A 1 82 ? 3.002 -5.511 -4.403 1.00 61.78 82 HIS A O 1
ATOM 664 N N . SER A 1 83 ? 4.881 -4.281 -4.701 1.00 72.12 83 SER A N 1
ATOM 665 C CA . SER A 1 83 ? 4.377 -3.081 -4.029 1.00 72.12 83 SER A CA 1
ATOM 666 C C . SER A 1 83 ? 3.076 -2.627 -4.702 1.00 72.12 83 SER A C 1
ATOM 668 O O . SER A 1 83 ? 2.911 -2.779 -5.916 1.00 72.12 83 SER A O 1
ATOM 670 N N . GLY A 1 84 ? 2.136 -2.054 -3.942 1.00 79.25 84 GLY A N 1
ATOM 671 C CA . GLY A 1 84 ? 0.889 -1.534 -4.522 1.00 79.25 84 GLY A CA 1
ATOM 672 C C . GLY A 1 84 ? 1.149 -0.546 -5.668 1.00 79.25 84 GLY A C 1
ATOM 673 O O . GLY A 1 84 ? 0.432 -0.546 -6.663 1.00 79.25 84 GLY A O 1
ATOM 674 N N . LYS A 1 85 ? 2.250 0.216 -5.586 1.00 81.06 85 LYS A N 1
ATOM 675 C CA . LYS A 1 85 ? 2.722 1.127 -6.640 1.00 81.06 85 LYS A CA 1
ATOM 676 C C . LYS A 1 85 ? 3.100 0.393 -7.927 1.00 81.06 85 LYS A C 1
ATOM 678 O O . LYS A 1 85 ? 2.711 0.828 -9.006 1.00 81.06 85 LYS A O 1
ATOM 683 N N . ILE A 1 86 ? 3.817 -0.726 -7.818 1.00 81.62 86 ILE A N 1
ATOM 684 C CA . ILE A 1 86 ? 4.166 -1.573 -8.963 1.00 81.62 86 ILE A CA 1
ATOM 685 C C . ILE A 1 86 ? 2.902 -2.139 -9.618 1.00 81.62 86 ILE A C 1
ATOM 687 O O . ILE A 1 86 ? 2.761 -2.040 -10.835 1.00 81.62 86 ILE A O 1
ATOM 691 N N . LYS A 1 87 ? 1.957 -2.664 -8.826 1.00 83.69 87 LYS A N 1
ATOM 692 C CA . LYS A 1 87 ? 0.682 -3.192 -9.346 1.00 83.69 87 LYS A CA 1
ATOM 693 C C . LYS A 1 87 ? -0.126 -2.114 -10.077 1.00 83.69 87 LYS A C 1
ATOM 695 O O . LYS A 1 87 ? -0.673 -2.377 -11.141 1.00 83.69 87 LYS A O 1
ATOM 700 N N . LEU A 1 88 ? -0.144 -0.886 -9.556 1.00 86.12 88 LEU A N 1
ATOM 701 C CA . LEU A 1 88 ? -0.796 0.251 -10.212 1.00 86.12 88 LEU A CA 1
ATOM 702 C C . LEU A 1 88 ? -0.096 0.672 -11.512 1.00 86.12 88 LEU A C 1
ATOM 704 O O . LEU A 1 88 ? -0.769 0.932 -12.505 1.00 86.12 88 LEU A O 1
ATOM 708 N N . LYS A 1 89 ? 1.243 0.723 -11.545 1.00 85.62 89 LYS A N 1
ATOM 709 C CA . LYS A 1 89 ? 1.983 1.010 -12.787 1.00 85.62 89 LYS A CA 1
ATOM 710 C C . LYS A 1 89 ? 1.753 -0.087 -13.838 1.00 85.62 89 LYS A C 1
ATOM 712 O O . LYS A 1 89 ? 1.530 0.230 -15.000 1.00 85.62 89 LYS A O 1
ATOM 717 N N . LEU A 1 90 ? 1.738 -1.358 -13.432 1.00 85.19 90 LEU A N 1
ATOM 718 C CA . LEU A 1 90 ? 1.467 -2.491 -14.322 1.00 85.19 90 LEU A CA 1
ATOM 719 C C . LEU A 1 90 ? 0.033 -2.463 -14.874 1.00 85.19 90 LEU A C 1
ATOM 721 O O . LEU A 1 90 ? -0.169 -2.654 -16.070 1.00 85.19 90 LEU A O 1
ATOM 725 N N . SER A 1 91 ? -0.959 -2.152 -14.034 1.00 88.88 91 SER A N 1
ATOM 726 C CA . SER A 1 91 ? -2.349 -2.031 -14.482 1.00 88.88 91 SER A CA 1
ATOM 727 C C . SER A 1 91 ? -2.527 -0.877 -15.479 1.00 88.88 91 SER A C 1
ATOM 729 O O . SER A 1 91 ? -3.252 -1.015 -16.461 1.00 88.88 91 SER A O 1
ATOM 731 N N . GLN A 1 92 ? -1.808 0.237 -15.310 1.00 89.56 92 GLN A N 1
ATOM 732 C CA . GLN A 1 92 ? -1.801 1.315 -16.304 1.00 89.56 92 GLN A CA 1
ATOM 733 C C . GLN A 1 92 ? -1.287 0.844 -17.671 1.00 89.56 92 GLN A C 1
ATOM 735 O O . GLN A 1 92 ? -1.893 1.202 -18.679 1.00 89.56 92 GLN A O 1
ATOM 740 N N . ILE A 1 93 ? -0.228 0.027 -17.701 1.00 87.75 93 ILE A N 1
ATOM 741 C CA . ILE A 1 93 ? 0.330 -0.534 -18.943 1.00 87.75 93 ILE A CA 1
ATOM 742 C C . ILE A 1 93 ? -0.666 -1.506 -19.597 1.00 87.75 93 ILE A C 1
ATOM 744 O O . ILE A 1 93 ? -0.925 -1.426 -20.796 1.00 87.75 93 ILE A O 1
ATOM 748 N N . TYR A 1 94 ? -1.292 -2.396 -18.821 1.00 89.69 94 TYR A N 1
ATOM 749 C CA . TYR A 1 94 ? -2.311 -3.303 -19.361 1.00 89.69 94 TYR A CA 1
ATOM 750 C C . TYR A 1 94 ? -3.531 -2.558 -19.906 1.00 89.69 94 TYR A C 1
ATOM 752 O O . TYR A 1 94 ? -4.042 -2.908 -20.970 1.00 89.69 94 TYR A O 1
ATOM 760 N N . LYS A 1 95 ? -3.945 -1.476 -19.237 1.00 90.12 95 LYS A N 1
ATOM 761 C CA . LYS A 1 95 ? -5.024 -0.609 -19.713 1.00 90.12 95 LYS A CA 1
ATOM 762 C C . LYS A 1 95 ? -4.668 0.078 -21.034 1.00 90.12 95 LYS A C 1
ATOM 764 O O . LYS A 1 95 ? -5.511 0.094 -21.926 1.00 90.12 95 LYS A O 1
ATOM 769 N N . SER A 1 96 ? -3.460 0.634 -21.178 1.00 88.12 96 SER A N 1
ATOM 770 C CA . SER A 1 96 ? -3.044 1.292 -22.428 1.00 88.12 96 SER A CA 1
ATOM 771 C C . SER A 1 96 ? -2.905 0.313 -23.592 1.00 88.12 96 SER A C 1
ATOM 773 O O . SER A 1 96 ? -3.195 0.683 -24.725 1.00 88.12 96 SER A O 1
ATOM 775 N N . LYS A 1 97 ? -2.534 -0.942 -23.316 1.00 87.31 97 LYS A N 1
ATOM 776 C CA . LYS A 1 97 ? -2.436 -2.010 -24.321 1.00 87.31 97 LYS A CA 1
ATOM 777 C C . LYS A 1 97 ? -3.764 -2.683 -24.681 1.00 87.31 97 LYS A C 1
ATOM 779 O O . LYS A 1 97 ? -3.795 -3.480 -25.611 1.00 87.31 97 LYS A O 1
ATOM 784 N N . GLY A 1 98 ? -4.849 -2.400 -23.958 1.00 89.19 98 GLY A N 1
ATOM 785 C CA . GLY A 1 98 ? -6.135 -3.079 -24.155 1.00 89.19 98 GLY A CA 1
ATOM 786 C C . GLY A 1 98 ? -6.184 -4.511 -23.605 1.00 89.19 98 GLY A C 1
ATOM 787 O O . GLY A 1 98 ? -7.099 -5.262 -23.931 1.00 89.19 98 GLY A O 1
ATOM 788 N N . LEU A 1 99 ? -5.236 -4.895 -22.743 1.00 89.88 99 LEU A N 1
ATOM 789 C CA . LEU A 1 99 ? -5.199 -6.198 -22.072 1.00 89.88 99 LEU A CA 1
ATOM 790 C C . LEU A 1 99 ? -6.107 -6.174 -20.833 1.00 89.88 99 LEU A C 1
ATOM 792 O O . LEU A 1 99 ? -5.643 -6.078 -19.696 1.00 89.88 99 LEU A O 1
ATOM 796 N N . VAL A 1 100 ? -7.424 -6.207 -21.064 1.00 89.56 100 VAL A N 1
ATOM 797 C CA . VAL A 1 100 ? -8.444 -5.998 -20.018 1.00 89.56 100 VAL A CA 1
ATOM 798 C C . VAL A 1 100 ? -8.411 -7.084 -18.941 1.00 89.56 100 VAL A C 1
ATOM 800 O O . VAL A 1 100 ? -8.530 -6.762 -17.762 1.00 89.56 100 VAL A O 1
ATOM 803 N N . GLU A 1 101 ? -8.207 -8.347 -19.315 1.00 89.00 101 GLU A N 1
ATOM 804 C CA . GLU A 1 101 ? -8.149 -9.463 -18.358 1.00 89.00 101 GLU A CA 1
ATOM 805 C C . GLU A 1 101 ? -6.980 -9.289 -17.379 1.00 89.00 101 GLU A C 1
ATOM 807 O O . GLU A 1 101 ? -7.190 -9.166 -16.173 1.00 89.00 101 GLU A O 1
ATOM 812 N N . ALA A 1 102 ? -5.763 -9.110 -17.903 1.00 87.12 102 ALA A N 1
ATOM 813 C CA . ALA A 1 102 ? -4.568 -8.883 -17.089 1.00 87.12 102 ALA A CA 1
ATOM 814 C C . ALA A 1 102 ? -4.667 -7.601 -16.238 1.00 87.12 102 ALA A C 1
ATOM 816 O O . ALA A 1 102 ? -4.162 -7.536 -15.114 1.00 87.12 102 ALA A O 1
ATOM 817 N N . PHE A 1 103 ? -5.338 -6.566 -16.755 1.00 90.25 103 PHE A N 1
ATOM 818 C CA . PHE A 1 103 ? -5.638 -5.353 -16.000 1.00 90.25 103 PHE A CA 1
ATOM 819 C C . PHE A 1 103 ? -6.505 -5.645 -14.768 1.00 90.25 103 PHE A C 1
ATOM 821 O O . PHE A 1 103 ? -6.166 -5.198 -13.667 1.00 90.25 103 PHE A O 1
ATOM 828 N N . VAL A 1 104 ? -7.602 -6.388 -14.944 1.00 90.00 104 VAL A N 1
ATOM 829 C CA . VAL A 1 104 ? -8.512 -6.759 -13.852 1.00 90.00 104 VAL A CA 1
ATOM 830 C C . VAL A 1 104 ? -7.795 -7.651 -12.843 1.00 90.00 104 VAL A C 1
ATOM 832 O O . VAL A 1 104 ? -7.872 -7.371 -11.647 1.00 90.00 104 VAL A O 1
ATOM 835 N N . ASP A 1 105 ? -7.028 -8.636 -13.303 1.00 87.12 105 ASP A N 1
ATOM 836 C CA . ASP A 1 105 ? -6.304 -9.570 -12.434 1.00 87.12 105 ASP A CA 1
ATOM 837 C C . ASP A 1 105 ? -5.286 -8.870 -11.525 1.00 87.12 105 ASP A C 1
ATOM 839 O O . ASP A 1 105 ? -5.142 -9.215 -10.349 1.00 87.12 105 ASP A O 1
ATOM 843 N N . VAL A 1 106 ? -4.598 -7.841 -12.031 1.00 87.81 106 VAL A N 1
ATOM 844 C CA . VAL A 1 106 ? -3.646 -7.059 -11.227 1.00 87.81 106 VAL A CA 1
ATOM 845 C C . VAL A 1 106 ? -4.350 -6.084 -10.286 1.00 87.81 106 VAL A C 1
ATOM 847 O O . VAL A 1 106 ? -3.898 -5.884 -9.153 1.00 87.81 106 VAL A O 1
ATOM 850 N N . LEU A 1 107 ? -5.432 -5.445 -10.737 1.00 88.31 107 LEU A N 1
ATOM 851 C CA . LEU A 1 107 ? -6.076 -4.362 -9.996 1.00 88.31 107 LEU A CA 1
ATOM 852 C C . LEU A 1 107 ? -7.056 -4.865 -8.928 1.00 88.31 107 LEU A C 1
ATOM 854 O O . LEU A 1 107 ? -7.138 -4.274 -7.849 1.00 88.31 107 LEU A O 1
ATOM 858 N N . PHE A 1 108 ? -7.778 -5.954 -9.195 1.00 88.88 108 PHE A N 1
ATOM 859 C CA . PHE A 1 108 ? -8.816 -6.476 -8.308 1.00 88.88 108 PHE A CA 1
ATOM 860 C C . PHE A 1 108 ? -8.301 -6.790 -6.892 1.00 88.88 108 PHE A C 1
ATOM 862 O O . PHE A 1 108 ? -8.911 -6.306 -5.933 1.00 88.88 108 PH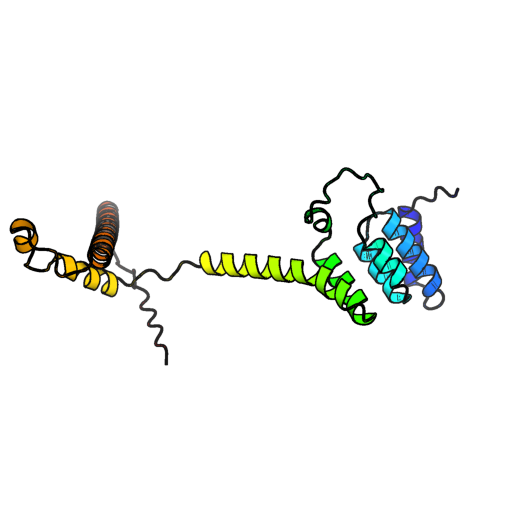E A O 1
ATOM 869 N N . PRO A 1 109 ? -7.158 -7.485 -6.701 1.00 85.25 109 PRO A N 1
ATOM 870 C CA . PRO A 1 109 ? -6.624 -7.733 -5.363 1.00 85.25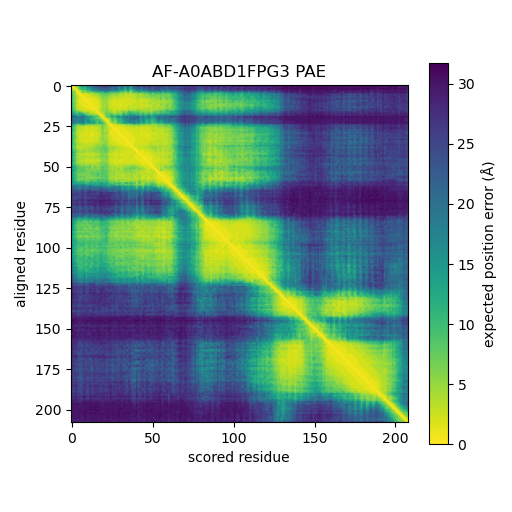 109 PRO A CA 1
ATOM 871 C C . PRO A 1 109 ? -6.287 -6.445 -4.605 1.00 85.25 109 PRO A C 1
ATOM 873 O O . PRO A 1 109 ? -6.507 -6.373 -3.399 1.00 85.25 109 PRO A O 1
ATOM 876 N N . VAL A 1 110 ? -5.795 -5.414 -5.304 1.00 85.38 110 VAL A N 1
ATOM 877 C CA . VAL A 1 110 ? -5.446 -4.117 -4.699 1.00 85.38 110 VAL A CA 1
ATOM 878 C C . VAL A 1 110 ? -6.697 -3.416 -4.176 1.00 85.38 110 VAL A C 1
ATOM 880 O O . VAL A 1 110 ? -6.706 -2.952 -3.040 1.00 85.38 110 VAL A O 1
ATOM 883 N N . ILE A 1 111 ? -7.764 -3.375 -4.980 1.00 88.44 111 ILE A N 1
ATOM 884 C CA . ILE A 1 111 ? -9.049 -2.782 -4.582 1.00 88.44 111 ILE A CA 1
ATOM 885 C C . ILE A 1 111 ? -9.672 -3.569 -3.424 1.00 88.44 111 ILE A C 1
ATOM 887 O O . ILE A 1 111 ? -10.194 -2.986 -2.477 1.00 88.44 111 ILE A O 1
ATOM 891 N N . HIS A 1 112 ? -9.614 -4.898 -3.476 1.00 87.44 112 HIS A N 1
ATOM 892 C CA . HIS A 1 112 ? -10.169 -5.740 -2.424 1.00 87.44 112 HIS A CA 1
ATOM 893 C C . HIS A 1 112 ? -9.441 -5.536 -1.082 1.00 87.44 112 HIS A C 1
ATOM 895 O O . HIS A 1 112 ? -10.082 -5.414 -0.038 1.00 87.44 112 HIS A O 1
ATOM 901 N N . GLU A 1 113 ? -8.107 -5.444 -1.093 1.00 84.81 113 GLU A N 1
ATOM 902 C CA . GLU A 1 113 ? -7.309 -5.157 0.105 1.00 84.81 113 GLU A CA 1
ATOM 903 C C . GLU A 1 113 ? -7.613 -3.766 0.689 1.00 84.81 113 GLU A C 1
ATOM 905 O O . GLU A 1 113 ? -7.801 -3.648 1.903 1.00 84.81 113 GLU A O 1
ATOM 910 N N . THR A 1 114 ? -7.724 -2.720 -0.141 1.00 86.56 114 THR A N 1
ATOM 911 C CA . THR A 1 114 ? -8.045 -1.364 0.345 1.00 86.56 114 THR A CA 1
ATOM 912 C C . THR A 1 114 ? -9.454 -1.279 0.926 1.00 86.56 114 THR A C 1
ATOM 914 O O . THR A 1 114 ? -9.637 -0.693 1.996 1.00 86.56 114 THR A O 1
ATOM 917 N N . LEU A 1 115 ? -10.432 -1.929 0.290 1.00 89.06 115 LEU A N 1
ATOM 918 C CA . LEU A 1 115 ? -11.810 -1.989 0.774 1.00 89.06 115 LEU A CA 1
ATOM 919 C C . LEU A 1 115 ? -11.905 -2.688 2.140 1.00 89.06 115 LEU A C 1
ATOM 921 O O . LEU A 1 115 ? -12.615 -2.224 3.033 1.00 89.06 115 LEU A O 1
ATOM 925 N N . LEU A 1 116 ? -11.166 -3.787 2.332 1.00 85.25 116 LEU A N 1
ATOM 926 C CA . LEU A 1 116 ? -11.118 -4.495 3.614 1.00 85.25 116 LEU A CA 1
ATOM 927 C C . LEU A 1 116 ? -10.534 -3.622 4.728 1.00 85.25 116 LEU A C 1
ATOM 929 O O . LEU A 1 116 ? -11.074 -3.589 5.838 1.00 85.25 116 LEU A O 1
ATOM 933 N N . VAL A 1 117 ? -9.441 -2.907 4.447 1.00 84.50 117 VAL A N 1
ATOM 934 C CA . VAL A 1 117 ? -8.835 -1.976 5.409 1.00 84.50 117 VAL A CA 1
ATOM 935 C C . VAL A 1 117 ? -9.832 -0.883 5.786 1.00 84.50 117 VAL A C 1
ATOM 937 O O . VAL A 1 117 ? -10.042 -0.634 6.974 1.00 84.50 117 VAL A O 1
ATOM 940 N N . GLU A 1 118 ? -10.504 -0.285 4.804 1.00 84.88 118 GLU A N 1
ATOM 941 C CA . GLU A 1 118 ? -11.513 0.745 5.042 1.00 84.88 118 GLU A CA 1
ATOM 942 C C . GLU A 1 118 ? -12.689 0.214 5.879 1.00 84.88 118 GLU A C 1
ATOM 944 O O . GLU A 1 118 ? -13.098 0.837 6.862 1.00 84.88 118 GLU A O 1
ATOM 949 N N . GLN A 1 119 ? -13.208 -0.972 5.554 1.00 84.50 119 GLN A N 1
ATOM 950 C CA . GLN A 1 119 ? -14.293 -1.602 6.304 1.00 84.50 119 GLN A CA 1
ATOM 951 C C . GLN A 1 119 ? -13.903 -1.852 7.768 1.00 84.50 119 GLN A C 1
ATOM 953 O O . GLN A 1 119 ? -14.714 -1.648 8.678 1.00 84.50 119 GLN A O 1
ATOM 958 N N . ASN A 1 120 ? -12.664 -2.275 8.015 1.00 77.62 120 ASN A N 1
ATOM 959 C CA . ASN A 1 120 ? -12.157 -2.503 9.364 1.00 77.62 120 ASN A CA 1
ATOM 960 C C . ASN A 1 120 ? -11.948 -1.190 10.128 1.00 77.62 120 ASN A C 1
ATOM 962 O O . ASN A 1 120 ? -12.306 -1.114 11.302 1.00 77.62 120 ASN A O 1
ATOM 966 N N . GLN A 1 121 ? -11.480 -0.130 9.466 1.00 73.44 121 GLN A N 1
ATOM 967 C CA . GLN A 1 121 ? -11.410 1.205 10.065 1.00 73.44 121 GLN A CA 1
ATOM 968 C C . GLN A 1 121 ? -12.798 1.750 10.419 1.00 73.44 121 GLN A C 1
ATOM 970 O O . GLN A 1 121 ? -12.969 2.329 11.488 1.00 73.44 121 GLN A O 1
ATOM 975 N N . ARG A 1 122 ? -13.822 1.509 9.590 1.00 67.31 122 ARG A N 1
ATOM 976 C CA . ARG A 1 122 ? -15.215 1.872 9.912 1.00 67.31 122 ARG A CA 1
ATOM 977 C C . ARG A 1 122 ? -15.754 1.119 11.132 1.00 67.31 122 ARG A C 1
ATOM 979 O O . ARG A 1 122 ? -16.546 1.681 11.878 1.00 67.31 122 ARG A O 1
ATOM 986 N N . LYS A 1 123 ? -15.328 -0.129 11.361 1.00 61.59 123 LYS A N 1
ATOM 987 C CA . LYS A 1 123 ? -15.660 -0.886 12.586 1.00 61.59 123 LYS A CA 1
ATOM 988 C C . LYS A 1 123 ? -14.867 -0.414 13.809 1.00 61.59 123 LYS A C 1
ATOM 990 O O . LYS A 1 123 ? -15.379 -0.511 14.920 1.00 61.59 123 LYS A O 1
ATOM 995 N N . ALA A 1 124 ? -13.635 0.054 13.605 1.00 59.97 124 ALA A N 1
ATOM 996 C CA . ALA A 1 124 ? -12.765 0.582 14.654 1.00 59.97 124 ALA A CA 1
ATOM 997 C C . ALA A 1 124 ? -13.131 2.013 15.074 1.00 59.97 124 ALA A C 1
ATOM 999 O O . ALA A 1 124 ? -12.893 2.382 16.222 1.00 59.97 124 ALA A O 1
ATOM 1000 N N . ARG A 1 125 ? -13.753 2.807 14.186 1.00 59.69 125 ARG A N 1
ATOM 1001 C CA . ARG A 1 125 ? -14.466 4.023 14.590 1.00 59.69 125 ARG A CA 1
ATOM 1002 C C . ARG A 1 125 ? -15.535 3.591 15.585 1.00 59.69 125 ARG A C 1
ATOM 1004 O O . ARG A 1 125 ? -16.451 2.848 15.232 1.00 59.69 125 ARG A O 1
ATOM 1011 N N . SER A 1 126 ? -15.344 3.972 16.847 1.00 60.97 126 SER A N 1
ATOM 1012 C CA . SER A 1 126 ? -16.211 3.557 17.942 1.00 60.97 126 SER A CA 1
ATOM 1013 C C . SER A 1 126 ? -17.644 3.874 17.556 1.00 60.97 126 SER A C 1
ATOM 1015 O O . SER A 1 126 ? -17.972 5.038 17.320 1.00 60.97 126 SER A O 1
ATOM 1017 N N . ARG A 1 127 ? -18.492 2.845 17.467 1.00 64.94 127 ARG A N 1
ATOM 1018 C CA . ARG A 1 127 ? -19.934 3.070 17.352 1.00 64.94 127 ARG A CA 1
ATOM 1019 C C . ARG A 1 127 ? -20.328 4.065 18.447 1.00 64.94 127 ARG A C 1
ATOM 1021 O O . ARG A 1 127 ? -19.835 3.897 19.569 1.00 64.94 127 ARG A O 1
ATOM 1028 N N . PRO A 1 128 ? -21.157 5.075 18.132 1.00 69.31 128 PRO A N 1
ATOM 1029 C CA . PRO A 1 128 ? -21.540 6.076 19.113 1.00 69.31 128 PRO A CA 1
ATOM 1030 C C . PRO A 1 128 ? -22.062 5.362 20.356 1.00 69.31 128 PRO A C 1
ATOM 1032 O O . PRO A 1 128 ? -22.824 4.388 20.261 1.00 69.31 128 PRO A O 1
ATOM 1035 N N . ARG A 1 129 ? -21.567 5.786 21.522 1.00 71.56 129 ARG A N 1
ATOM 1036 C CA . ARG A 1 129 ? -22.091 5.293 22.793 1.00 71.56 129 ARG A CA 1
ATOM 1037 C C . ARG A 1 129 ? -23.568 5.670 22.842 1.00 71.56 129 ARG A C 1
ATOM 1039 O O . ARG A 1 129 ? -23.964 6.715 22.340 1.00 71.56 129 ARG A O 1
ATOM 1046 N N . LEU A 1 130 ? -24.390 4.779 23.385 1.00 77.50 130 LEU A N 1
ATOM 1047 C CA . LEU A 1 130 ? -25.793 5.111 23.612 1.00 77.50 130 LEU A CA 1
ATOM 1048 C C . LEU A 1 130 ? -25.842 6.270 24.603 1.00 77.50 130 LEU A C 1
ATOM 1050 O O . LEU A 1 130 ? -25.120 6.228 25.599 1.00 77.50 130 LEU A O 1
ATOM 1054 N N . THR A 1 131 ? -26.685 7.258 24.329 1.00 81.38 131 THR A N 1
ATOM 1055 C CA . THR A 1 131 ? -26.899 8.392 25.226 1.00 81.38 131 THR A CA 1
ATOM 1056 C C . THR A 1 131 ? -27.439 7.918 26.578 1.00 81.38 131 THR A C 1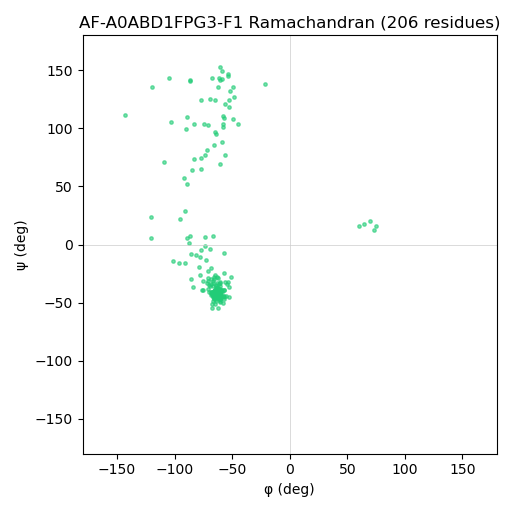
ATOM 1058 O O . THR A 1 131 ? -28.120 6.884 26.670 1.00 81.38 131 THR A O 1
ATOM 1061 N N . GLY A 1 132 ? -27.159 8.680 27.640 1.00 79.56 132 GLY A N 1
ATOM 1062 C CA . GLY A 1 132 ? -27.642 8.382 28.992 1.00 79.56 132 GLY A CA 1
ATOM 1063 C C . GLY A 1 132 ? -29.171 8.262 29.066 1.00 79.56 132 GLY A C 1
ATOM 1064 O O . GLY A 1 132 ? -29.688 7.415 29.798 1.00 79.56 132 GLY A O 1
ATOM 1065 N N . SER A 1 133 ? -29.898 9.020 28.237 1.00 81.38 133 SER A N 1
ATOM 1066 C CA . SER A 1 133 ? -31.360 8.957 28.105 1.00 81.38 133 SER A CA 1
ATOM 1067 C C . SER A 1 133 ? -31.846 7.605 27.575 1.00 81.38 133 SER A C 1
ATOM 1069 O O . SER A 1 133 ? -32.690 6.967 28.203 1.00 81.38 133 SER A O 1
ATOM 1071 N N . VAL A 1 134 ? -31.246 7.099 26.492 1.00 85.62 134 VAL A N 1
ATOM 1072 C CA . VAL A 1 134 ? -31.582 5.788 25.907 1.00 85.62 134 VAL A CA 1
ATOM 1073 C C . VAL A 1 134 ? -31.202 4.641 26.848 1.00 85.62 134 VAL A C 1
ATOM 1075 O O . VAL A 1 134 ? -31.893 3.620 26.909 1.00 85.62 134 VAL A O 1
ATOM 1078 N N . LEU A 1 135 ? -30.097 4.768 27.591 1.00 86.81 135 LEU A N 1
ATOM 1079 C CA . LEU A 1 135 ? -29.740 3.794 28.626 1.00 86.81 135 LEU A CA 1
ATOM 1080 C C . LEU A 1 135 ? -30.766 3.794 29.763 1.00 86.81 135 LEU A C 1
ATOM 1082 O O . LEU A 1 135 ? -31.185 2.716 30.185 1.00 86.81 135 LEU A O 1
ATOM 1086 N N . SER A 1 136 ? -31.199 4.973 30.206 1.00 83.81 136 SER A N 1
ATOM 1087 C CA . SER A 1 136 ? -32.194 5.138 31.269 1.00 83.81 136 SER A CA 1
ATOM 1088 C C . SER A 1 136 ? -33.549 4.559 30.863 1.00 83.81 136 SER A C 1
ATOM 1090 O O . SER A 1 136 ? -34.087 3.725 31.590 1.00 83.81 136 SER A O 1
ATOM 1092 N N . GLU A 1 137 ? -34.027 4.868 29.655 1.00 85.88 137 GLU A N 1
ATOM 1093 C CA . GLU A 1 137 ? -35.258 4.301 29.087 1.00 85.88 137 GLU A CA 1
ATOM 1094 C C . GLU A 1 137 ? -35.218 2.765 29.076 1.00 85.88 137 GLU A C 1
ATOM 1096 O O . GLU A 1 137 ? -36.150 2.095 29.516 1.00 85.88 137 GLU A O 1
ATOM 1101 N N . ARG A 1 138 ? -34.089 2.169 28.669 1.00 85.81 138 ARG A N 1
ATOM 1102 C CA . ARG A 1 138 ? -33.936 0.705 28.684 1.00 85.81 138 ARG A CA 1
ATOM 1103 C C . ARG A 1 138 ? -34.003 0.112 30.082 1.00 85.81 138 ARG A C 1
ATOM 1105 O O . ARG A 1 138 ? -34.374 -1.052 30.207 1.00 85.81 138 ARG A O 1
ATOM 1112 N N . THR A 1 139 ? -33.623 0.854 31.120 1.00 85.81 139 THR A N 1
ATOM 1113 C CA . THR A 1 139 ? -33.713 0.361 32.500 1.00 85.81 139 THR A CA 1
ATOM 1114 C C . THR A 1 139 ? -35.117 0.423 33.086 1.00 85.81 139 THR A C 1
ATOM 1116 O O . THR A 1 139 ? -35.387 -0.338 34.014 1.00 85.81 139 THR A O 1
ATOM 1119 N N . GLU A 1 140 ? -36.026 1.226 32.525 1.00 85.31 140 GLU A N 1
ATOM 1120 C CA . GLU A 1 140 ? -37.436 1.261 32.948 1.00 85.31 140 GLU A CA 1
ATOM 1121 C C . GLU A 1 140 ? -38.113 -0.105 32.766 1.00 85.31 140 GLU A C 1
ATOM 1123 O O . GLU A 1 140 ? -38.882 -0.532 33.620 1.00 85.31 140 GLU A O 1
ATOM 1128 N N . VAL A 1 141 ? -37.702 -0.875 31.750 1.00 81.19 141 VAL A N 1
ATOM 1129 C CA . VAL A 1 141 ? -38.147 -2.267 31.525 1.00 81.19 141 VAL A CA 1
ATOM 1130 C C . VAL A 1 141 ? -37.865 -3.184 32.730 1.00 81.19 141 VAL A C 1
ATOM 1132 O O . VAL A 1 141 ? -38.530 -4.198 32.910 1.00 81.19 141 VAL A O 1
ATOM 1135 N N . LEU A 1 142 ? -36.874 -2.856 33.570 1.00 74.94 142 LEU A N 1
ATOM 1136 C CA . LEU A 1 142 ? -36.578 -3.594 34.808 1.00 74.94 142 LEU A CA 1
ATOM 1137 C C . LEU A 1 142 ? -37.314 -3.051 36.037 1.00 74.94 142 LEU A C 1
ATOM 1139 O O . LEU A 1 142 ? -37.329 -3.729 37.063 1.00 74.94 142 LEU A O 1
ATOM 1143 N N . LYS A 1 143 ? -37.857 -1.831 35.965 1.00 74.62 143 LYS A N 1
ATOM 1144 C CA . LYS A 1 143 ? -38.641 -1.210 37.042 1.00 74.62 143 LYS A CA 1
ATOM 1145 C C . LYS A 1 143 ? -40.114 -1.613 36.995 1.00 74.62 143 LYS A C 1
ATOM 1147 O O . LYS A 1 143 ? -40.844 -1.301 37.932 1.00 74.62 143 LYS A O 1
ATOM 1152 N N . ASP A 1 144 ? -40.528 -2.309 35.936 1.00 68.50 144 ASP A N 1
ATOM 1153 C CA . ASP A 1 144 ? -41.887 -2.804 35.756 1.00 68.50 144 ASP A CA 1
ATOM 1154 C C . ASP A 1 144 ? -42.381 -3.520 37.036 1.00 68.50 144 ASP A C 1
ATOM 1156 O O . ASP A 1 144 ? -41.721 -4.453 37.513 1.00 68.50 144 ASP A O 1
ATOM 1160 N N . PRO A 1 145 ? -43.551 -3.149 37.594 1.00 57.88 145 PRO A N 1
ATOM 1161 C CA . PRO A 1 145 ? -44.071 -3.681 38.863 1.00 57.88 145 PRO A CA 1
ATOM 1162 C C . PRO A 1 145 ? -44.459 -5.174 38.818 1.00 57.88 145 PRO A C 1
ATOM 1164 O O . PRO A 1 145 ? -45.007 -5.721 39.772 1.00 57.88 145 PRO A O 1
ATOM 1167 N N . ASN A 1 146 ? -44.157 -5.867 37.721 1.00 59.09 146 ASN A N 1
ATOM 1168 C CA . ASN A 1 146 ? -44.496 -7.261 37.470 1.00 59.09 146 ASN A CA 1
ATOM 1169 C C . ASN A 1 146 ? -43.378 -8.253 37.832 1.00 59.09 146 ASN A C 1
ATOM 1171 O O . ASN A 1 146 ? -43.412 -9.391 37.360 1.00 59.09 146 ASN A O 1
ATOM 1175 N N . SER A 1 147 ? -42.432 -7.892 38.710 1.00 57.62 147 SER A N 1
ATOM 1176 C CA . SER A 1 147 ? -41.511 -8.874 39.322 1.00 57.62 147 SER A CA 1
ATOM 1177 C C . SER A 1 147 ? -42.274 -10.061 39.940 1.00 57.62 147 SER A C 1
ATOM 1179 O O . SER A 1 147 ? -41.805 -11.199 39.905 1.00 57.62 147 SER A O 1
ATOM 1181 N N . ASN A 1 148 ? -43.515 -9.814 40.371 1.00 59.19 148 ASN A N 1
ATOM 1182 C CA . ASN A 1 148 ? -44.456 -10.815 40.855 1.00 59.19 148 ASN A CA 1
ATOM 1183 C C . ASN A 1 148 ? -44.850 -11.861 39.800 1.00 59.19 148 ASN A C 1
ATOM 1185 O O . ASN A 1 148 ? -45.124 -12.995 40.163 1.00 59.19 148 ASN A O 1
ATOM 1189 N N . ARG A 1 149 ? -44.846 -11.552 38.495 1.00 67.56 149 ARG A N 1
ATOM 1190 C CA . ARG A 1 149 ? -45.197 -12.530 37.446 1.00 67.56 149 ARG A CA 1
ATOM 1191 C C . ARG A 1 149 ? -44.187 -13.662 37.363 1.00 67.56 149 ARG A C 1
ATOM 1193 O O . ARG A 1 149 ? -44.592 -14.809 37.231 1.00 67.56 149 ARG A O 1
ATOM 1200 N N . VAL A 1 150 ? -42.901 -13.347 37.506 1.00 62.19 150 VAL A N 1
ATOM 1201 C CA . VAL A 1 150 ? -41.842 -14.364 37.550 1.00 62.19 150 VAL A CA 1
ATOM 1202 C C . VAL A 1 150 ? -41.991 -15.226 38.805 1.00 62.19 150 VAL A C 1
ATOM 1204 O O . VAL A 1 150 ? -41.867 -16.443 38.721 1.00 62.19 150 VAL A O 1
ATOM 1207 N N . LEU A 1 151 ? -42.339 -14.615 39.944 1.00 67.12 151 LEU A N 1
ATOM 1208 C CA . LEU A 1 151 ? -42.630 -15.337 41.189 1.00 67.12 151 LEU A CA 1
ATOM 1209 C C . LEU A 1 151 ? -43.887 -16.220 41.084 1.00 67.12 151 LEU A C 1
ATOM 1211 O O . LEU A 1 151 ? -43.966 -17.255 41.736 1.00 67.12 151 LEU A O 1
ATOM 1215 N N . LEU A 1 152 ? -44.837 -15.844 40.226 1.00 73.19 152 LEU A N 1
ATOM 1216 C CA . LEU A 1 152 ? -46.051 -16.601 39.905 1.00 73.19 152 LEU A CA 1
ATOM 1217 C C . LEU A 1 152 ? -45.865 -17.584 38.728 1.00 73.19 152 LEU A C 1
ATOM 1219 O O . LEU A 1 152 ? -46.839 -18.181 38.278 1.00 73.19 152 LEU A O 1
ATOM 1223 N N . GLY A 1 153 ? -44.643 -17.744 38.201 1.00 71.44 153 GLY A N 1
ATOM 1224 C CA . GLY A 1 153 ? -44.337 -18.665 37.097 1.00 71.44 153 GLY A CA 1
ATOM 1225 C C . GLY A 1 153 ? -44.838 -18.223 35.715 1.00 71.44 153 GLY A C 1
ATOM 1226 O O . GLY A 1 153 ? -44.830 -19.012 34.772 1.00 71.44 153 GLY A O 1
ATOM 1227 N N . LEU A 1 154 ? -45.273 -16.970 35.568 1.00 70.38 154 LEU A N 1
ATOM 1228 C CA . LEU A 1 154 ? -45.738 -16.408 34.304 1.00 70.38 154 LEU A CA 1
ATOM 1229 C C . LEU A 1 154 ? -44.561 -15.839 33.491 1.00 70.38 154 LEU A C 1
ATOM 1231 O O . LEU A 1 154 ? -43.678 -15.184 34.057 1.00 70.38 154 LEU A O 1
ATOM 1235 N N . PRO A 1 155 ? -44.551 -16.021 32.158 1.00 63.81 155 PRO A N 1
ATOM 1236 C CA . PRO A 1 155 ? -43.488 -15.498 31.311 1.00 63.81 155 PRO A CA 1
ATOM 1237 C C . PRO A 1 155 ? -43.419 -13.959 31.379 1.00 63.81 155 PRO A C 1
ATOM 1239 O O . PRO A 1 155 ? -44.464 -13.298 31.469 1.00 63.81 155 PRO A O 1
ATOM 1242 N N . PRO A 1 156 ? -42.206 -13.370 31.332 1.00 64.69 156 PRO A N 1
ATOM 1243 C CA . PRO A 1 156 ? -42.036 -11.923 31.271 1.00 64.69 156 PRO A CA 1
ATOM 1244 C C . PRO A 1 156 ? -42.727 -11.328 30.042 1.00 64.69 156 PRO A C 1
ATOM 1246 O O . PRO A 1 156 ? -42.689 -11.907 28.958 1.00 64.69 156 PRO A O 1
ATOM 1249 N N . LEU A 1 157 ? -43.323 -10.145 30.206 1.00 68.06 157 LEU A N 1
ATOM 1250 C CA . LEU A 1 157 ? -43.977 -9.419 29.110 1.00 68.06 157 LEU A CA 1
ATOM 1251 C C . LEU A 1 157 ? -42.960 -8.903 28.077 1.00 68.06 157 LEU A C 1
ATOM 1253 O O . LEU A 1 157 ? -43.257 -8.797 26.890 1.00 68.06 157 LEU A O 1
ATOM 1257 N N . ALA A 1 158 ? -41.743 -8.607 28.535 1.00 73.38 158 ALA A N 1
ATOM 1258 C CA . ALA A 1 158 ? -40.634 -8.199 27.693 1.00 73.38 158 ALA A CA 1
ATOM 1259 C C . ALA A 1 158 ? -39.871 -9.416 27.153 1.00 73.38 158 ALA A C 1
ATOM 1261 O O . ALA A 1 158 ? -39.605 -10.383 27.869 1.00 73.38 158 ALA A O 1
ATOM 1262 N N . SER A 1 159 ? -39.439 -9.336 25.892 1.00 82.69 159 SER A N 1
ATOM 1263 C CA . SER A 1 159 ? -38.586 -10.371 25.301 1.00 82.69 159 SER A CA 1
ATOM 1264 C C . SER A 1 159 ? -37.277 -10.547 26.087 1.00 82.69 159 SER A C 1
ATOM 1266 O O . SER A 1 159 ? -36.708 -9.587 26.613 1.00 82.69 159 SER A O 1
ATOM 1268 N N . SER A 1 160 ? -36.732 -11.766 26.094 1.00 82.38 160 SER A N 1
ATOM 1269 C CA . SER A 1 160 ? -35.422 -12.067 26.702 1.00 82.38 160 SER A CA 1
ATOM 1270 C C . SER A 1 160 ? -34.304 -11.139 26.186 1.00 82.38 160 SER A C 1
ATOM 1272 O O . SER A 1 160 ? -33.454 -10.668 26.948 1.00 82.38 160 SER A O 1
ATOM 1274 N N . ALA A 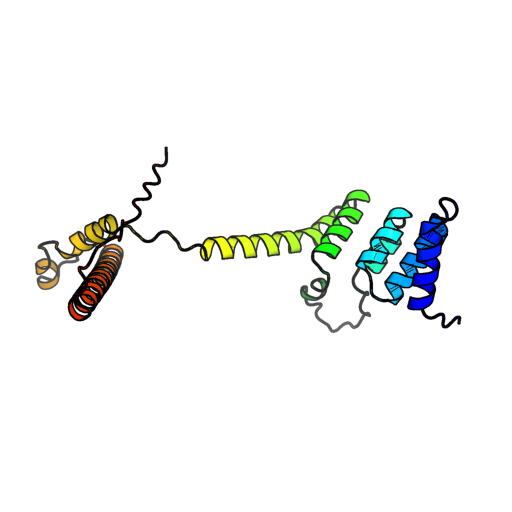1 161 ? -34.351 -10.773 24.900 1.00 85.62 161 ALA A N 1
ATOM 1275 C CA . ALA A 1 161 ? -33.420 -9.818 24.305 1.00 85.62 161 ALA A CA 1
ATOM 1276 C C . ALA A 1 161 ? -33.551 -8.403 24.901 1.00 85.62 161 ALA A C 1
ATOM 1278 O O . ALA A 1 161 ? -32.536 -7.736 25.115 1.00 85.62 161 ALA A O 1
ATOM 1279 N N . ALA A 1 162 ? -34.774 -7.942 25.181 1.00 83.94 162 ALA A N 1
ATOM 1280 C CA . ALA A 1 162 ? -35.019 -6.656 25.832 1.00 83.94 162 ALA A CA 1
ATOM 1281 C C . ALA A 1 162 ? -34.513 -6.657 27.284 1.00 83.94 162 ALA A C 1
ATOM 1283 O O . ALA A 1 162 ? -33.784 -5.742 27.667 1.00 83.94 162 ALA A O 1
ATOM 1284 N N . LEU A 1 163 ? -34.777 -7.724 28.047 1.00 84.25 163 LEU A N 1
ATOM 1285 C CA . LEU A 1 163 ? -34.281 -7.881 29.422 1.00 84.25 163 LEU A CA 1
ATOM 1286 C C . LEU A 1 163 ? -32.747 -7.892 29.492 1.00 84.25 163 LEU A C 1
ATOM 1288 O O . LEU A 1 163 ? -32.152 -7.218 30.334 1.00 84.25 163 LEU A O 1
ATOM 1292 N N . SER A 1 164 ? -32.083 -8.596 28.568 1.00 86.38 164 SER A N 1
ATOM 1293 C CA . SER A 1 164 ? -30.616 -8.609 28.491 1.00 86.38 164 SER A CA 1
ATOM 1294 C C . SER A 1 164 ? -30.043 -7.219 28.190 1.00 86.38 164 SER A C 1
ATOM 1296 O O . SER A 1 164 ? -29.066 -6.795 28.813 1.00 86.38 164 SER A O 1
ATOM 1298 N N . LYS A 1 165 ? -30.665 -6.467 27.270 1.00 89.75 165 LYS A N 1
ATOM 1299 C CA . LYS A 1 165 ? -30.273 -5.082 26.956 1.00 89.75 165 LYS A CA 1
ATOM 1300 C C . LYS A 1 165 ? -30.478 -4.150 28.153 1.00 89.75 165 LYS A C 1
ATOM 1302 O O . LYS A 1 165 ? -29.591 -3.344 28.430 1.00 89.75 165 LYS A O 1
ATOM 1307 N N . ALA A 1 166 ? -31.583 -4.296 28.877 1.00 87.62 166 ALA A N 1
ATOM 1308 C CA . ALA A 1 166 ? -31.887 -3.520 30.074 1.00 87.62 166 ALA A CA 1
ATOM 1309 C C . ALA A 1 166 ? -30.882 -3.784 31.209 1.00 87.62 166 ALA A C 1
ATOM 1311 O O . ALA A 1 166 ? -30.343 -2.852 31.804 1.00 87.62 166 ALA A O 1
ATOM 1312 N N . ALA A 1 167 ? -30.540 -5.053 31.457 1.00 88.31 167 ALA A N 1
ATOM 1313 C CA . ALA A 1 167 ? -29.548 -5.429 32.465 1.00 88.31 167 ALA A CA 1
ATOM 1314 C C . ALA A 1 167 ? -28.148 -4.887 32.134 1.00 88.31 167 ALA A C 1
ATOM 1316 O O . ALA A 1 167 ? -27.427 -4.427 33.023 1.00 88.31 167 ALA A O 1
ATOM 1317 N N . ARG A 1 168 ? -27.762 -4.906 30.849 1.00 89.94 168 ARG A N 1
ATOM 1318 C CA . ARG A 1 168 ? -26.515 -4.283 30.383 1.00 89.94 168 ARG A CA 1
ATOM 1319 C C . ARG A 1 168 ? -26.537 -2.769 30.590 1.00 89.94 168 ARG A C 1
ATOM 1321 O O . ARG A 1 168 ? -25.564 -2.245 31.118 1.00 89.94 168 ARG A O 1
ATOM 1328 N N . ALA A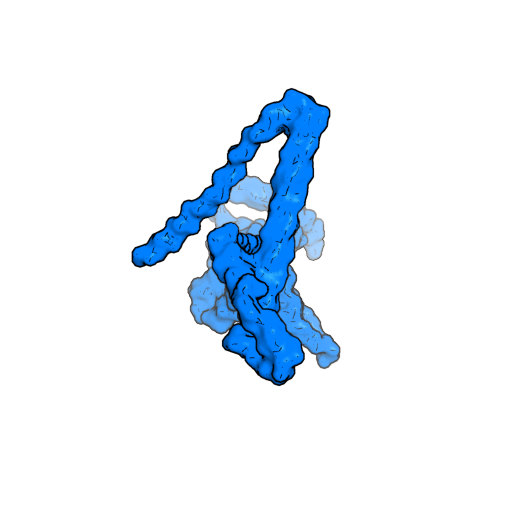 1 169 ? -27.633 -2.091 30.243 1.00 90.44 169 ALA A N 1
ATOM 1329 C CA . ALA A 1 169 ? -27.781 -0.648 30.442 1.00 90.44 169 ALA A CA 1
ATOM 1330 C C . ALA A 1 169 ? -27.670 -0.255 31.925 1.00 90.44 169 ALA A C 1
ATOM 1332 O O . ALA A 1 169 ? -26.903 0.642 32.265 1.00 90.44 169 ALA A O 1
ATOM 1333 N N . LYS A 1 170 ? -28.319 -1.010 32.823 1.00 90.25 170 LYS A N 1
ATOM 1334 C CA . LYS A 1 170 ? -28.222 -0.804 34.276 1.00 90.25 170 LYS A CA 1
ATOM 1335 C C . LYS A 1 170 ? -26.780 -0.896 34.781 1.00 90.25 170 LYS A C 1
ATOM 1337 O O . LYS A 1 170 ? -26.350 -0.046 35.553 1.00 90.25 170 LYS A O 1
ATOM 1342 N N . LYS A 1 171 ? -26.016 -1.898 34.327 1.00 91.75 171 LYS A N 1
ATOM 1343 C CA . LYS A 1 171 ? -24.595 -2.043 34.694 1.00 91.75 171 LYS A CA 1
ATOM 1344 C C . LYS A 1 171 ? -23.731 -0.888 34.183 1.00 91.75 171 LYS A C 1
ATOM 1346 O O . LYS A 1 171 ? -22.763 -0.539 34.849 1.00 91.75 171 LYS A O 1
ATOM 1351 N N . VAL A 1 172 ? -24.043 -0.332 33.011 1.00 89.12 172 VAL A N 1
ATOM 1352 C CA . VAL A 1 172 ? -23.321 0.827 32.462 1.00 89.12 172 VAL A CA 1
ATOM 1353 C C . VAL A 1 172 ? -23.576 2.063 33.325 1.00 89.12 172 VAL A C 1
ATOM 1355 O O . VAL A 1 172 ? -22.613 2.630 33.831 1.00 89.12 172 VAL A O 1
ATOM 1358 N N . LEU A 1 173 ? -24.842 2.385 33.610 1.00 87.50 173 LEU A N 1
ATOM 1359 C CA . LEU A 1 173 ? -25.207 3.529 34.457 1.00 87.50 173 LEU A CA 1
ATOM 1360 C C . LEU A 1 173 ? -24.625 3.425 35.874 1.00 87.50 173 LEU A C 1
ATOM 1362 O O . LEU A 1 173 ? -24.142 4.409 36.421 1.00 87.50 173 LEU A O 1
ATOM 1366 N N . GLN A 1 174 ? -24.609 2.225 36.465 1.00 89.81 174 GLN A N 1
ATOM 1367 C CA . GLN A 1 174 ? -23.986 2.001 37.776 1.00 89.81 174 GLN A CA 1
ATOM 1368 C C . GLN A 1 174 ? -22.479 2.280 37.765 1.00 89.81 174 GLN A C 1
ATOM 1370 O O . GLN A 1 174 ? -21.958 2.873 38.706 1.00 89.81 174 GLN A O 1
ATOM 1375 N N . LYS A 1 175 ? -21.774 1.863 36.707 1.00 90.88 175 LYS A N 1
ATOM 1376 C CA . LYS A 1 175 ? -20.340 2.141 36.563 1.00 90.88 175 LYS A CA 1
ATOM 1377 C C . LYS A 1 175 ? -20.068 3.628 36.363 1.00 90.88 175 LYS A C 1
ATOM 1379 O O . LYS A 1 175 ? -19.114 4.135 36.939 1.00 90.88 175 LYS A O 1
ATOM 1384 N N . GLU A 1 176 ? -20.891 4.313 35.575 1.00 89.06 176 GLU A N 1
ATOM 1385 C CA . GLU A 1 176 ? -20.769 5.759 35.360 1.00 89.06 176 GLU A CA 1
ATOM 1386 C C . GLU A 1 176 ? -21.032 6.544 36.646 1.00 89.06 176 GLU A C 1
ATOM 1388 O O . GLU A 1 176 ? -20.246 7.425 36.985 1.00 89.06 176 GLU A O 1
ATOM 1393 N N . ALA A 1 177 ? -22.070 6.180 37.403 1.00 87.94 177 ALA A N 1
ATOM 1394 C CA . ALA A 1 177 ? -22.362 6.784 38.699 1.00 87.94 177 ALA A CA 1
ATOM 1395 C C . ALA A 1 177 ? -21.209 6.582 39.695 1.00 87.94 177 ALA A C 1
ATOM 1397 O O . ALA A 1 177 ? -20.751 7.553 40.290 1.00 87.94 177 ALA A O 1
ATOM 1398 N N . ALA A 1 178 ? -20.681 5.358 39.810 1.00 90.38 178 ALA A N 1
ATOM 1399 C CA . ALA A 1 178 ? -19.546 5.063 40.685 1.00 90.38 178 ALA A CA 1
ATOM 1400 C C . ALA A 1 178 ? -18.278 5.834 40.281 1.00 90.38 178 ALA A C 1
ATOM 1402 O O . ALA A 1 178 ? -17.531 6.294 41.138 1.00 90.38 178 ALA A O 1
ATOM 1403 N N . LEU A 1 179 ? -18.038 6.006 38.978 1.00 88.44 179 LEU A N 1
ATOM 1404 C CA . LEU A 1 179 ? -16.905 6.780 38.471 1.00 88.44 179 LEU A CA 1
ATOM 1405 C C . LEU A 1 179 ? -17.076 8.277 38.780 1.00 88.44 179 LEU A C 1
ATOM 1407 O O . LEU A 1 179 ? -16.128 8.914 39.237 1.00 88.44 179 LEU A O 1
ATOM 1411 N N . LYS A 1 180 ? -18.278 8.836 38.579 1.00 87.50 180 LYS A N 1
ATOM 1412 C CA . LYS A 1 180 ? -18.590 10.234 38.928 1.00 87.50 180 LYS A CA 1
ATOM 1413 C C . LYS A 1 180 ? -18.472 10.476 40.437 1.00 87.50 180 LYS A C 1
ATOM 1415 O O . LYS A 1 180 ? -17.884 11.473 40.845 1.00 87.50 180 LYS A O 1
ATOM 1420 N N . GLU A 1 181 ? -18.961 9.554 41.262 1.00 87.38 181 GLU A N 1
ATOM 1421 C CA . GLU A 1 181 ? -18.840 9.619 42.722 1.00 87.38 181 GLU A CA 1
ATOM 1422 C C . GLU A 1 181 ? -17.381 9.512 43.184 1.00 87.38 181 GLU A C 1
ATOM 1424 O O . GLU A 1 181 ? -16.952 10.321 44.001 1.00 87.38 181 GLU A O 1
ATOM 1429 N N . ALA A 1 182 ? -16.590 8.598 42.611 1.00 88.81 182 ALA A N 1
ATOM 1430 C CA . ALA A 1 182 ? -15.164 8.475 42.914 1.00 88.81 182 ALA A CA 1
ATOM 1431 C C . ALA A 1 182 ? -14.387 9.752 42.559 1.00 88.81 182 ALA A C 1
ATOM 1433 O O . ALA A 1 182 ? -13.632 10.254 43.387 1.00 88.81 182 ALA A O 1
ATOM 1434 N N . LYS A 1 183 ? -14.633 10.332 41.374 1.00 87.50 183 LYS A N 1
ATOM 1435 C CA . LYS A 1 183 ? -14.044 11.623 40.973 1.00 87.50 183 LYS A CA 1
ATOM 1436 C C . LYS A 1 183 ? -14.437 12.754 41.921 1.00 87.50 183 LYS A C 1
ATOM 1438 O O . LYS A 1 183 ? -13.607 13.592 42.261 1.00 87.50 183 LYS A O 1
ATOM 1443 N N . ARG A 1 184 ? -15.698 12.783 42.361 1.00 85.31 184 ARG A N 1
ATOM 1444 C CA . ARG A 1 184 ? -16.177 13.773 43.329 1.00 85.31 184 ARG A CA 1
ATOM 1445 C C . ARG A 1 184 ? -15.506 13.594 44.693 1.00 85.31 184 ARG A C 1
ATOM 1447 O O . ARG A 1 184 ? -15.108 14.584 45.295 1.00 85.31 184 ARG A O 1
ATOM 1454 N N . ALA A 1 185 ? -15.360 12.358 45.167 1.00 88.19 185 ALA A N 1
ATOM 1455 C CA . ALA A 1 185 ? -14.684 12.049 46.425 1.00 88.19 185 ALA A CA 1
ATOM 1456 C C . ALA A 1 185 ? -13.189 12.407 46.382 1.00 88.19 185 ALA A C 1
ATOM 1458 O O . ALA A 1 185 ? -12.665 12.949 47.351 1.00 88.19 185 ALA A O 1
ATOM 1459 N N . GLU A 1 186 ? -12.520 12.165 45.254 1.00 88.06 186 GLU A N 1
ATOM 1460 C CA . GLU A 1 186 ? -11.121 12.541 45.035 1.00 88.06 186 GLU A CA 1
ATOM 1461 C C . GLU A 1 186 ? -10.931 14.064 45.016 1.00 88.06 186 GLU A C 1
ATOM 1463 O O . GLU A 1 186 ? -10.034 14.572 45.684 1.00 88.06 186 GLU A O 1
ATOM 1468 N N . ALA A 1 187 ? -11.814 14.806 44.337 1.00 86.44 187 ALA A N 1
ATOM 1469 C CA . ALA A 1 187 ? -11.790 16.271 44.346 1.00 86.44 187 ALA A CA 1
ATOM 1470 C C . ALA A 1 187 ? -11.975 16.841 45.764 1.00 86.44 187 ALA A C 1
ATOM 1472 O O . ALA A 1 187 ? -11.215 17.715 46.182 1.00 86.44 187 ALA A O 1
ATOM 1473 N N . LEU A 1 188 ? -12.918 16.283 46.536 1.00 84.81 188 LEU A N 1
ATOM 1474 C CA . LEU A 1 188 ? -13.127 16.653 47.939 1.00 84.81 188 LEU A CA 1
ATOM 1475 C C . LEU A 1 188 ? -11.901 16.340 48.808 1.00 84.81 188 LEU A C 1
ATOM 1477 O O . LEU A 1 188 ? -11.529 17.156 49.647 1.00 84.81 188 LEU A O 1
ATOM 1481 N N . ALA A 1 189 ? -11.248 15.194 48.597 1.00 88.44 189 ALA A N 1
ATOM 1482 C CA . ALA A 1 189 ? -10.018 14.835 49.303 1.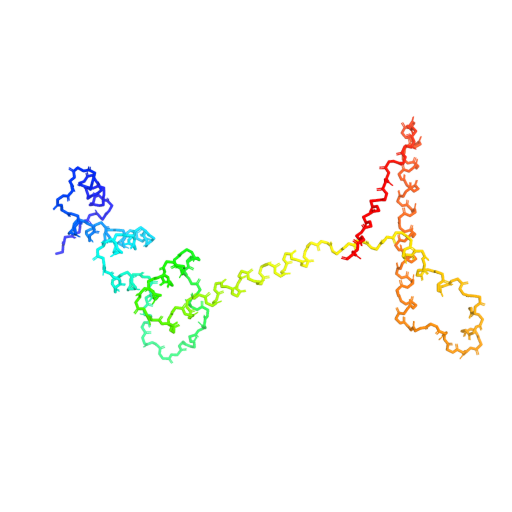00 88.44 189 ALA A CA 1
ATOM 1483 C C . ALA A 1 189 ? -8.836 15.752 48.935 1.00 88.44 189 ALA A C 1
ATOM 1485 O O . ALA A 1 189 ? -8.005 16.052 49.789 1.00 88.44 189 ALA A O 1
ATOM 1486 N N . ALA A 1 190 ? -8.781 16.230 47.690 1.00 89.06 190 ALA A N 1
ATOM 1487 C CA . ALA A 1 190 ? -7.799 17.205 47.218 1.00 89.06 190 ALA A CA 1
ATOM 1488 C C . ALA A 1 190 ? -8.104 18.651 47.663 1.00 89.06 190 ALA A C 1
ATOM 1490 O O . ALA A 1 190 ? -7.303 19.549 47.406 1.00 89.06 190 ALA A O 1
ATOM 1491 N N . GLY A 1 191 ? -9.244 18.891 48.326 1.00 84.88 191 GLY A N 1
ATOM 1492 C CA . GLY A 1 191 ? -9.675 20.223 48.756 1.00 84.88 191 GLY A CA 1
ATOM 1493 C C . GLY A 1 191 ? -10.085 21.143 47.602 1.00 84.88 191 GLY A C 1
ATOM 1494 O O . GLY A 1 191 ? -10.068 22.361 47.763 1.00 84.88 191 GLY A O 1
ATOM 1495 N N . CYS A 1 192 ? -10.420 20.582 46.435 1.00 78.94 192 CYS A N 1
ATOM 1496 C CA . CYS A 1 192 ? -10.878 21.326 45.264 1.00 78.94 192 CYS A CA 1
ATOM 1497 C C . CYS A 1 192 ? -12.394 21.172 45.074 1.00 78.94 192 CYS A C 1
ATOM 1499 O O . CYS A 1 192 ? -12.947 20.085 45.252 1.00 78.94 192 CYS A O 1
ATOM 1501 N N . ASP A 1 193 ? -13.061 22.241 44.634 1.00 76.62 193 ASP A N 1
ATOM 1502 C CA . ASP A 1 193 ? -14.470 22.172 44.244 1.00 76.62 193 ASP A CA 1
ATOM 1503 C C . ASP A 1 193 ? -14.630 21.349 42.957 1.00 76.62 193 ASP A C 1
ATOM 1505 O O . ASP A 1 193 ? -13.998 21.612 41.930 1.00 76.62 193 ASP A O 1
ATOM 1509 N N . TYR A 1 194 ? -15.484 20.323 43.014 1.00 73.25 194 TYR A N 1
ATOM 1510 C CA . TYR A 1 194 ? -15.810 19.501 41.853 1.00 73.25 194 TYR A CA 1
ATOM 1511 C C . TYR A 1 194 ? -16.659 20.306 40.863 1.00 73.25 194 TYR A C 1
ATOM 1513 O O . TYR A 1 194 ? -17.869 20.452 41.042 1.00 73.25 194 TYR A O 1
ATOM 1521 N N . ASN A 1 195 ? -16.029 20.780 39.790 1.00 65.56 195 ASN A N 1
ATOM 1522 C CA . ASN A 1 195 ? -16.723 21.344 38.638 1.00 65.56 195 ASN A CA 1
ATOM 1523 C C . ASN A 1 195 ? -17.021 20.218 37.641 1.00 65.56 195 ASN A C 1
ATOM 1525 O O . ASN A 1 195 ? -16.119 19.654 37.022 1.00 65.56 195 ASN A O 1
ATOM 1529 N N . SER A 1 196 ? -18.299 19.861 37.516 1.00 63.06 196 SER A N 1
ATOM 1530 C CA . SER A 1 196 ? -18.780 18.853 36.568 1.00 63.06 196 SER A CA 1
ATOM 1531 C C . SER A 1 196 ? -18.848 19.437 35.154 1.00 63.06 196 SER A C 1
ATOM 1533 O O . SER A 1 196 ? -19.939 19.709 34.664 1.00 63.06 196 SER A O 1
ATOM 1535 N N . ASP A 1 197 ? -17.709 19.624 34.492 1.00 50.34 197 ASP A N 1
ATOM 1536 C CA . ASP A 1 197 ? -17.666 20.027 33.076 1.00 50.34 197 ASP A CA 1
ATOM 1537 C C . ASP A 1 197 ? -17.673 18.800 32.145 1.00 50.34 197 ASP A C 1
ATOM 1539 O O . ASP A 1 197 ? -16.793 18.594 31.315 1.00 50.34 197 ASP A O 1
ATOM 1543 N N . ASP A 1 198 ? -18.645 17.914 32.363 1.00 53.78 198 ASP A N 1
ATOM 1544 C CA . ASP A 1 198 ? -18.897 16.737 31.527 1.00 53.78 198 ASP A CA 1
ATOM 1545 C C . ASP A 1 198 ? -20.206 17.020 30.784 1.00 53.78 198 ASP A C 1
ATOM 1547 O O . ASP A 1 198 ? -21.273 16.508 31.129 1.00 53.78 198 ASP A O 1
ATOM 1551 N N . SER A 1 199 ? -20.139 17.959 29.834 1.00 49.44 199 SER A N 1
ATOM 1552 C CA . SER A 1 199 ? -21.187 18.134 28.835 1.00 49.44 199 SER A CA 1
ATOM 1553 C C . SER A 1 199 ? -21.309 16.806 28.099 1.00 49.44 199 SER A C 1
ATOM 1555 O O . SER A 1 199 ? -20.452 16.477 27.279 1.00 49.44 199 SER A O 1
ATOM 1557 N N . ASP A 1 200 ? -22.355 16.036 28.410 1.00 53.03 200 ASP A N 1
ATOM 1558 C CA . ASP A 1 200 ? -22.852 14.996 27.515 1.00 53.03 200 ASP A CA 1
ATOM 1559 C C . ASP A 1 200 ? -22.994 15.675 26.151 1.00 53.03 200 ASP A C 1
ATOM 1561 O O . ASP A 1 200 ? -23.822 16.570 25.979 1.00 53.03 200 ASP A O 1
ATOM 1565 N N . ASP A 1 201 ? -22.103 15.342 25.219 1.00 45.44 201 ASP A N 1
ATOM 1566 C CA . ASP A 1 201 ? -22.146 15.837 23.852 1.00 45.44 201 ASP A CA 1
ATOM 1567 C C . ASP A 1 201 ? -23.413 15.248 23.219 1.00 45.44 201 ASP A C 1
ATOM 1569 O O . ASP A 1 201 ? -23.414 14.153 22.646 1.00 45.44 201 ASP A O 1
ATOM 1573 N N . GLU A 1 202 ? -24.528 15.954 23.431 1.00 46.97 202 GLU A N 1
ATOM 1574 C CA . GLU A 1 202 ? -25.815 15.836 22.757 1.00 46.97 202 GLU A CA 1
ATOM 1575 C C . GLU A 1 202 ? -25.580 16.121 21.272 1.00 46.97 202 GLU A C 1
ATOM 1577 O O . GLU A 1 202 ? -26.007 17.126 20.704 1.00 46.97 202 GLU A O 1
ATOM 1582 N N . THR A 1 203 ? -24.888 15.202 20.605 1.00 46.72 203 THR A N 1
ATOM 1583 C CA . THR A 1 203 ? -24.881 15.120 19.154 1.00 46.72 203 THR A CA 1
ATOM 1584 C C . THR A 1 203 ? -26.233 14.561 18.741 1.00 46.72 203 THR A C 1
ATOM 1586 O O . THR A 1 203 ? -26.397 13.391 18.389 1.00 46.72 203 THR A O 1
ATOM 1589 N N . GLN A 1 204 ? -27.239 15.437 18.788 1.00 46.19 204 GLN A N 1
ATOM 1590 C CA . GLN A 1 204 ? -28.446 15.299 17.997 1.00 46.19 204 GLN A CA 1
ATOM 1591 C C . GLN A 1 204 ? -28.023 15.270 16.529 1.00 46.19 204 GLN A C 1
ATOM 1593 O O . GLN A 1 204 ? -27.973 16.291 15.846 1.00 46.19 204 GLN A O 1
ATOM 1598 N N . VAL A 1 205 ? -27.729 14.078 16.016 1.00 40.09 205 VAL A N 1
ATOM 1599 C CA . VAL A 1 205 ? -27.793 13.842 14.578 1.00 40.09 205 VAL A CA 1
ATOM 1600 C C . VAL A 1 205 ? -29.279 13.833 14.226 1.00 40.09 205 VAL A C 1
ATOM 1602 O O . VAL A 1 205 ? -29.934 12.792 14.170 1.00 40.09 205 VAL A O 1
ATOM 1605 N N . ARG A 1 206 ? -29.826 15.041 14.071 1.00 35.25 206 ARG A N 1
ATOM 1606 C CA . ARG A 1 206 ? -31.092 15.298 13.398 1.00 35.25 206 ARG A CA 1
ATOM 1607 C C . ARG A 1 206 ? -30.878 14.900 11.941 1.00 35.25 206 ARG A C 1
ATOM 1609 O O . ARG A 1 206 ? -30.282 15.644 11.172 1.00 35.25 206 ARG A O 1
ATOM 1616 N N . ASN A 1 207 ? -31.283 13.682 11.602 1.00 41.94 207 ASN A N 1
ATOM 1617 C CA . ASN A 1 207 ? -31.444 13.288 10.211 1.00 41.94 207 ASN A CA 1
ATOM 1618 C C . ASN A 1 207 ? -32.730 13.958 9.714 1.00 41.94 207 ASN A C 1
ATOM 1620 O O . ASN A 1 207 ? -33.821 13.540 10.105 1.00 41.94 207 ASN A O 1
ATOM 1624 N N . GLU A 1 208 ? -32.576 15.023 8.930 1.00 35.50 208 GLU A N 1
ATOM 1625 C CA . GLU A 1 208 ? -33.580 15.460 7.950 1.00 35.50 208 GLU A CA 1
ATOM 1626 C C . GLU A 1 208 ? -33.355 14.726 6.627 1.00 35.50 208 GLU A C 1
ATOM 1628 O O . GLU A 1 208 ? -32.172 14.495 6.276 1.00 35.50 208 GLU A O 1
#

Mean predicted aligned error: 17.23 Å

Foldseek 3Di:
DPPPPLVVQLVVLVVVVVPDPPCLQVSLQSNLVSCLVVVVLVSSLVSCVVNVNLVVNCVSLDDPPPDDPPPDPPDPCVLVPDDLSSLVSNLVSCVVVVVVVSNCVSVVVVVVVVVVVVVVVVVVPDDDDDALVVLVVLLVLVVPPVPVCVVVVHDRPDDPVSVVSNVVSVVVVVVVVVVLVV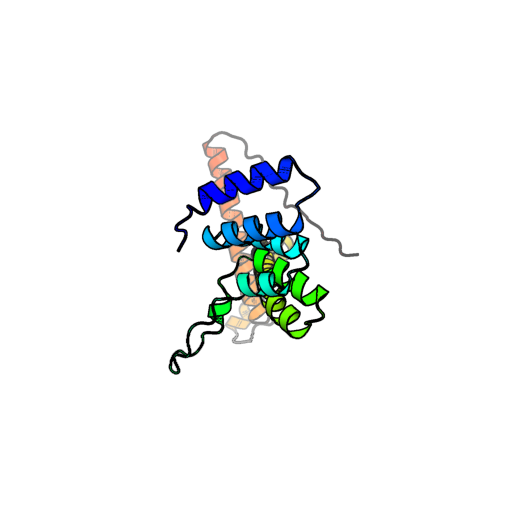QCVVCVVVVHDDDPPPPPPPPPPPDD

Secondary structure (DSSP, 8-state):
-----HHHHHHHHHHHHHH-TTSHHHHHHHHHHHHHHTT-HHHHHHHHHHTT-HHHHHHHHSPP-----TT----GGGGG-S-HHHHHHHHHHHHHHT-HHHHHHHHHHHHHHHHHHHHHHHHHSPPPPPPHHHHHHHHHHHH-TTHHHHHTTPPPSS-HHHHHHHHHHHHHHHHHHHHHHHHHHHHHHTT-----------------

Sequence (208 aa):
MSVGHPASALTYYLMLEEDLEKYNGYLHLKIARCCVSLKQREQAIEYYKKEGRDDEAISVLSPPVESDDPDSKSDPRKLRHHSGKIKLKLSQIYKSKGLVEAFVDVLFPVIHETLLVEQNQRKARSRPRLTGSVLSERTEVLKDPNSNRVLLGLPPLASSAALSKAARAKKVLQKEAALKEAKRAEALAAGCDYNSDDSDDETQVRNE

InterPro domains:
  IPR039340 Transcription factor Tfc4/TFIIIC-102/Sfc4 [PTHR23082] (46-202)

Nearest PDB structures (foldseek):
  6rns-assembly1_A  TM=3.690E-01  e=1.305E+00  Homo sapiens
  6wcj-assembly1_C  TM=3.126E-01  e=1.975E+00  Bos taurus
  8bbg-assembly1_E  TM=2.464E-01  e=2.839E+00  Homo sapiens
  8f5o-assembly1_B  TM=1.556E-01  e=1.691E+00  Leishmania tarentolae